Protein 1M65 (pdb70)

Organism: Escherichia coli (strain K12) (NCBI:txid83333)

Solvent-accessible surface area: 9866 Å² total; per-residue (Å²): 98,22,0,0,1,0,0,0,8,81,31,0,110,67,3,145,5,53,41,75,58,0,16,48,27,0,132,136,79,48,9,105,0,0,0,0,0,0,8,0,40,73,29,118,61,29,15,98,73,169,53,0,24,73,2,154,119,38,66,35,61,41,90,53,6,0,0,0,26,0,0,1,0,0,0,84,42,54,103,4,91,18,11,14,52,48,150,2,61,129,9,20,13,0,6,0,0,0,7,27,89,71,34,17,59,46,125,83,90,69,38,0,17,102,0,4,50,24,0,0,48,47,46,73,0,20,1,0,1,30,5,3,44,108,100,7,104,15,57,10,137,31,1,2,93,13,3,29,160,52,91,0,0,1,4,0,7,27,68,103,87,24,165,97,2,0,24,17,3,91,105,32,42,6,42,0,1,0,0,6,20,2,44,41,1,139,60,1,20,71,6,112,107,1,63,146,36,7,108,67,15,119,13,35,77,102,77,5,0,0,52,36,3,78,65,0,3,80,6,0,58,73,47,66,33,77,100,21,86,110,0,82,145,49

CATH classification: 3.20.20.140

Structure (mmCIF, N/CA/C/O backbone):
data_1M65
#
_entry.id   1M65
#
_cell.length_a   77.230
_cell.length_b   77.230
_cell.length_c   79.990
_cell.angle_alpha   90.00
_cell.angle_beta   90.00
_cell.angle_gamma   120.00
#
_symmetry.space_group_name_H-M   'P 3 2 1'
#
loop_
_entity.id
_entity.type
_entity.pdbx_description
1 polymer 'Hypothetical protein ycdX'
2 non-polymer 'ZINC ION'
3 non-polymer 'SODIUM ION'
4 non-polymer 'SULFATE ION'
5 water water
#
loop_
_atom_site.group_PDB
_atom_site.id
_atom_site.type_symbol
_atom_site.label_atom_id
_atom_site.label_alt_id
_atom_site.label_comp_id
_atom_site.label_asym_id
_atom_site.label_entity_id
_atom_site.label_seq_id
_atom_site.pdbx_PDB_ins_code
_atom_site.Cartn_x
_atom_site.Cartn_y
_atom_site.Cartn_z
_atom_site.occupancy
_atom_site.B_iso_or_equiv
_atom_site.auth_seq_id
_atom_site.auth_comp_id
_atom_site.auth_asym_id
_atom_site.auth_atom_id
_atom_site.pdbx_PDB_model_num
ATOM 1 N N . TYR A 1 2 ? -9.277 21.420 37.782 1.00 49.09 2 TYR A N 1
ATOM 2 C CA . TYR A 1 2 ? -8.346 21.354 36.613 1.00 39.74 2 TYR A CA 1
ATOM 3 C C . TYR A 1 2 ? -7.486 22.630 36.609 1.00 38.56 2 TYR A C 1
ATOM 4 O O . TYR A 1 2 ? -7.926 23.715 36.242 1.00 42.46 2 TYR A O 1
ATOM 13 N N . PRO A 1 3 ? -6.276 22.475 37.118 1.00 25.25 3 PRO A N 1
ATOM 14 C CA . PRO A 1 3 ? -5.304 23.551 37.277 1.00 18.88 3 PRO A CA 1
ATOM 15 C C . PRO A 1 3 ? -4.478 23.778 36.013 1.00 18.86 3 PRO A C 1
ATOM 16 O O . PRO A 1 3 ? -3.408 24.342 36.087 1.00 16.33 3 PRO A O 1
ATOM 20 N N . VAL A 1 4 ? -5.014 23.364 34.876 1.00 13.82 4 VAL A N 1
ATOM 21 C CA . VAL A 1 4 ? -4.332 23.475 33.577 1.00 14.71 4 VAL A CA 1
ATOM 22 C C . VAL A 1 4 ? -5.288 24.013 32.537 1.00 16.00 4 VAL A C 1
ATOM 23 O O . VAL A 1 4 ? -6.428 23.563 32.431 1.00 15.75 4 VAL A O 1
ATOM 27 N N . ASP A 1 5 ? -4.859 25.047 31.806 1.00 15.35 5 ASP A N 1
ATOM 28 C CA . ASP A 1 5 ? -5.657 25.550 30.691 1.00 14.88 5 ASP A CA 1
ATOM 29 C C . ASP A 1 5 ? -4.705 25.579 29.505 1.00 14.01 5 ASP A C 1
ATOM 30 O O . ASP A 1 5 ? -3.568 26.046 29.618 1.00 14.48 5 ASP A O 1
ATOM 35 N N . LEU A 1 6 ? -5.176 25.089 28.368 1.00 13.35 6 LEU A N 1
ATOM 36 C CA . LEU A 1 6 ? -4.315 24.800 27.219 1.00 15.18 6 LEU A CA 1
ATOM 37 C C . LEU A 1 6 ? -4.534 25.633 25.964 1.00 15.06 6 LEU A C 1
ATOM 38 O O . LEU A 1 6 ? -3.852 25.395 24.957 1.00 16.84 6 LEU A O 1
ATOM 43 N N . HIS A 1 7 ? -5.433 26.614 26.003 1.00 15.17 7 HIS A N 1
ATOM 44 C CA . HIS A 1 7 ? -5.784 27.318 24.786 1.00 13.88 7 HIS A CA 1
ATOM 45 C C . HIS A 1 7 ? -6.228 28.738 25.117 1.00 17.75 7 HIS A C 1
ATOM 46 O O . HIS A 1 7 ? -7.324 28.950 25.689 1.00 14.89 7 HIS A O 1
ATOM 53 N N . MET A 1 8 ? -5.384 29.708 24.757 1.00 13.03 8 MET A N 1
ATOM 54 C CA . MET A 1 8 ? -5.700 31.117 24.970 1.00 13.37 8 MET A CA 1
ATOM 55 C C . MET A 1 8 ? -4.798 31.999 24.096 1.00 12.10 8 MET A C 1
ATOM 56 O O . MET A 1 8 ? -3.770 31.557 23.596 1.00 13.55 8 MET A O 1
ATOM 61 N N . HIS A 1 9 ? -5.216 33.255 23.961 1.00 11.78 9 HIS A N 1
ATOM 62 C CA . HIS A 1 9 ? -4.665 34.175 22.977 1.00 11.06 9 HIS A CA 1
ATOM 63 C C . HIS A 1 9 ? -4.260 35.520 23.560 1.00 12.13 9 HIS A C 1
ATOM 64 O O . HIS A 1 9 ? -4.922 36.083 24.457 1.00 13.22 9 HIS A O 1
ATOM 71 N N . THR A 1 10 ? -3.174 36.069 23.010 1.00 11.97 10 THR A N 1
ATOM 72 C CA . THR A 1 10 ? -2.718 37.397 23.417 1.00 11.27 10 THR A CA 1
ATOM 73 C C . THR A 1 10 ? -2.939 38.471 22.361 1.00 14.03 10 THR A C 1
ATOM 74 O O . THR A 1 10 ? -3.374 38.186 21.233 1.00 12.72 10 THR A O 1
ATOM 78 N N . VAL A 1 11 ? -2.557 39.694 22.738 1.00 12.07 11 VAL A N 1
ATOM 79 C CA . VAL A 1 11 ? -2.608 40.888 21.855 1.00 13.09 11 VAL A CA 1
ATOM 80 C C . VAL A 1 11 ? -1.882 40.719 20.519 1.00 15.24 11 VAL A C 1
ATOM 81 O O . VAL A 1 11 ? -2.007 41.536 19.614 1.00 16.00 11 VAL A O 1
ATOM 85 N N . ALA A 1 12 ? -1.107 39.650 20.384 1.00 12.95 12 ALA A N 1
ATOM 86 C CA . ALA A 1 12 ? -0.505 39.370 19.081 1.00 14.18 12 ALA A CA 1
ATOM 87 C C . ALA A 1 12 ? -1.560 39.233 17.968 1.00 13.83 12 ALA A C 1
ATOM 88 O O . ALA A 1 12 ? -1.252 39.398 16.782 1.00 15.54 12 ALA A O 1
ATOM 90 N N . SER A 1 13 ? -2.806 38.913 18.338 1.00 14.51 13 SER A N 1
ATOM 91 C CA . SER A 1 13 ? -3.947 39.072 17.429 1.00 15.50 13 SER A CA 1
ATOM 92 C C . SER A 1 13 ? -4.715 40.276 17.989 1.00 13.25 13 SER A C 1
ATOM 93 O O . SER A 1 13 ? -4.909 40.344 19.191 1.00 15.13 13 SER A O 1
ATOM 96 N N . THR A 1 14 ? -5.193 41.187 17.136 1.00 15.60 14 THR A N 1
ATOM 97 C CA . THR A 1 14 ? -5.963 42.306 17.723 1.00 14.41 14 THR A CA 1
ATOM 98 C C . THR A 1 14 ? -7.344 41.907 18.199 1.00 14.54 14 THR A C 1
ATOM 99 O O . THR A 1 14 ? -7.995 42.655 18.936 1.00 15.62 14 THR A O 1
ATOM 103 N N . HIS A 1 15 ? -7.779 40.703 17.858 1.00 14.45 15 HIS A N 1
ATOM 104 C CA . HIS A 1 15 ? -9.045 40.231 18.414 1.00 15.45 15 HIS A CA 1
ATOM 105 C C . HIS A 1 15 ? -8.895 39.539 19.780 1.00 12.47 15 HIS A C 1
ATOM 106 O O . HIS A 1 15 ? -9.819 38.924 20.298 1.00 13.78 15 HIS A O 1
ATOM 113 N N . ALA A 1 16 ? -7.686 39.646 20.356 1.00 13.11 16 ALA A N 1
ATOM 114 C CA . ALA A 1 16 ? -7.416 39.295 21.771 1.00 10.46 16 ALA A CA 1
ATOM 115 C C . ALA A 1 16 ? -6.852 40.499 22.474 1.00 12.46 16 ALA A C 1
ATOM 116 O O . ALA A 1 16 ? -6.340 41.414 21.823 1.00 13.28 16 ALA A O 1
ATOM 118 N N . TYR A 1 17 ? -6.953 40.494 23.798 1.00 11.73 17 TYR A N 1
ATOM 119 C CA . TYR A 1 17 ? -6.738 41.739 24.532 1.00 11.88 17 TYR A CA 1
ATOM 120 C C . TYR A 1 17 ? -5.812 41.667 25.744 1.00 13.24 17 TYR A C 1
ATOM 121 O O . TYR A 1 17 ? -5.641 42.669 26.437 1.00 13.49 17 TYR A O 1
ATOM 130 N N . SER A 1 18 ? -5.239 40.500 26.015 1.00 11.68 18 SER A N 1
ATOM 131 C CA . SER A 1 18 ? -4.395 40.285 27.206 1.00 10.60 18 SER A CA 1
ATOM 132 C C . SER A 1 18 ? -2.989 39.936 26.778 1.00 11.86 18 SER A C 1
ATOM 133 O O . SER A 1 18 ? -2.776 39.433 25.669 1.00 13.27 18 SER A O 1
ATOM 136 N N . THR A 1 19 ? -2.054 40.206 27.683 1.00 11.88 19 THR A N 1
ATOM 137 C CA . THR A 1 19 ? -0.636 39.906 27.454 1.00 11.86 19 THR A CA 1
ATOM 138 C C . THR A 1 19 ? -0.194 38.695 28.242 1.00 13.21 19 THR A C 1
ATOM 139 O O . THR A 1 19 ? -0.924 38.199 29.116 1.00 12.82 19 THR A O 1
ATOM 143 N N . LEU A 1 20 ? 1.021 38.222 27.955 1.00 12.53 20 LEU A N 1
ATOM 144 C CA . LEU A 1 20 ? 1.619 37.160 28.755 1.00 11.52 20 LEU A CA 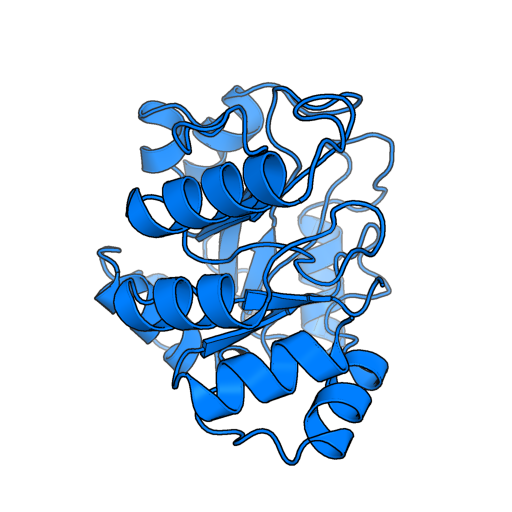1
ATOM 145 C C . LEU A 1 20 ? 1.539 37.485 30.257 1.00 13.48 20 LEU A C 1
ATOM 146 O O . LEU A 1 20 ? 1.136 36.657 31.067 1.00 13.59 20 LEU A O 1
ATOM 151 N N . SER A 1 21 ? 1.900 38.704 30.645 1.00 13.14 21 SER A N 1
ATOM 152 C CA . SER A 1 21 ? 1.863 39.055 32.065 1.00 13.07 21 SER A CA 1
ATOM 153 C C . SER A 1 21 ? 0.446 39.047 32.652 1.00 12.03 21 SER A C 1
ATOM 154 O O . SER A 1 21 ? 0.287 38.768 33.854 1.00 13.89 21 SER A O 1
ATOM 157 N N . ASP A 1 22 ? -0.577 39.350 31.839 1.00 13.79 22 ASP A N 1
ATOM 158 C CA . ASP A 1 22 ? -1.976 39.301 32.315 1.00 13.75 22 ASP A CA 1
ATOM 159 C C . ASP A 1 22 ? -2.343 37.866 32.652 1.00 14.41 22 ASP A C 1
ATOM 160 O O . ASP A 1 22 ? -3.005 37.624 33.655 1.00 15.71 22 ASP A O 1
ATOM 165 N N . TYR A 1 23 ? -1.944 36.916 31.788 1.00 14.43 23 TYR A N 1
ATOM 166 C CA . TYR A 1 23 ? -2.273 35.498 32.004 1.00 12.24 23 TYR A CA 1
ATOM 167 C C . TYR A 1 23 ? -1.536 34.981 33.230 1.00 15.65 23 TYR A C 1
ATOM 168 O O . TYR A 1 23 ? -2.103 34.203 33.996 1.00 16.18 23 TYR A O 1
ATOM 177 N N . ILE A 1 24 ? -0.278 35.396 33.417 1.00 12.94 24 ILE A N 1
ATOM 178 C CA . ILE A 1 24 ? 0.450 34.967 34.614 1.00 14.86 24 ILE A CA 1
ATOM 179 C C . ILE A 1 24 ? -0.280 35.460 35.871 1.00 14.92 24 ILE A C 1
ATOM 180 O O . ILE A 1 24 ? -0.488 34.684 36.823 1.00 17.21 24 ILE A O 1
ATOM 185 N N . ALA A 1 25 ? -0.681 36.738 35.879 1.00 14.51 25 ALA A N 1
ATOM 186 C CA . ALA A 1 25 ? -1.353 37.322 37.041 1.00 15.00 25 ALA A CA 1
ATOM 187 C C . ALA A 1 25 ? -2.699 36.644 37.284 1.00 19.88 25 ALA A C 1
ATOM 188 O O . ALA A 1 25 ? -3.010 36.270 38.416 1.00 23.30 25 ALA A O 1
ATOM 190 N N . GLN A 1 26 ? -3.484 36.428 36.242 1.00 16.62 26 GLN A N 1
ATOM 191 C CA . GLN A 1 26 ? -4.782 35.762 36.434 1.00 15.14 26 GLN A CA 1
ATOM 192 C C . GLN A 1 26 ? -4.611 34.302 36.883 1.00 21.74 26 GLN A C 1
ATOM 193 O O . GLN A 1 26 ? -5.400 33.812 37.688 1.00 19.15 26 GLN A O 1
ATOM 199 N N . ALA A 1 27 ? -3.576 33.619 36.394 1.00 17.49 27 ALA A N 1
ATOM 200 C CA . ALA A 1 27 ? -3.345 32.208 36.772 1.00 18.39 27 ALA A CA 1
ATOM 201 C C . ALA A 1 27 ? -3.097 32.121 38.259 1.00 22.46 27 ALA A C 1
ATOM 202 O O . ALA A 1 27 ? -3.619 31.198 38.941 1.00 20.22 27 ALA A O 1
ATOM 204 N N . LYS A 1 28 ? -2.263 33.056 38.722 1.00 21.80 28 LYS A N 1
ATOM 205 C CA . LYS A 1 28 ? -1.891 33.180 40.113 1.00 25.72 28 LYS A CA 1
ATOM 206 C C . LYS A 1 28 ? -3.182 33.325 40.935 1.00 27.88 28 LYS A C 1
ATOM 207 O O . LYS A 1 28 ? -3.390 32.611 41.915 1.00 33.28 28 LYS A O 1
ATOM 213 N N . GLN A 1 29 ? -4.065 34.220 40.504 1.00 26.64 29 GLN A N 1
ATOM 214 C CA . GLN A 1 29 ? -5.342 34.461 41.184 1.00 30.70 29 GLN A CA 1
ATOM 215 C C . GLN A 1 29 ? -6.315 33.290 41.174 1.00 32.31 29 GLN A C 1
ATOM 216 O O . GLN A 1 29 ? -7.086 33.130 42.114 1.00 34.62 29 GLN A O 1
ATOM 222 N N . LYS A 1 30 ? -6.288 32.471 40.128 1.00 26.77 30 LYS A N 1
ATOM 223 C CA . LYS A 1 30 ? -7.286 31.427 39.987 1.00 29.05 30 LYS A CA 1
ATOM 224 C C . LYS A 1 30 ? -6.802 30.009 40.291 1.00 29.62 30 LYS A C 1
ATOM 225 O O . LYS A 1 30 ? -7.554 29.042 40.123 1.00 38.11 30 LYS A O 1
ATOM 231 N N . GLY A 1 31 ? -5.558 29.878 40.738 1.00 27.17 31 GLY A N 1
ATOM 232 C CA . GLY A 1 31 ? -5.018 28.572 41.079 1.00 25.53 31 GLY A CA 1
ATOM 233 C C . GLY A 1 31 ? -4.614 27.691 39.903 1.00 28.14 31 GLY A C 1
ATOM 234 O O . GLY A 1 31 ? -4.526 26.459 40.016 1.00 30.27 31 GLY A O 1
ATOM 235 N N . ILE A 1 32 ? -4.359 28.331 38.764 1.00 19.86 32 ILE A N 1
ATOM 236 C CA . ILE A 1 32 ? -3.908 27.601 37.588 1.00 20.92 32 ILE A CA 1
ATOM 237 C C . ILE A 1 32 ? -2.401 27.458 37.768 1.00 17.74 32 ILE A C 1
ATOM 238 O O . ILE A 1 32 ? -1.710 28.458 38.029 1.00 21.43 32 ILE A O 1
ATOM 243 N N . LYS A 1 33 ? -1.876 26.246 37.640 1.00 15.15 33 LYS A N 1
ATOM 244 C CA . LYS A 1 33 ? -0.460 25.979 37.908 1.00 16.79 33 LYS A CA 1
ATOM 245 C C . LYS A 1 33 ? 0.313 25.828 36.578 1.00 18.45 33 LYS A C 1
ATOM 246 O O . LYS A 1 33 ? 1.546 25.887 36.588 1.00 17.21 33 LYS A O 1
ATOM 256 N N . LEU A 1 34 ? -0.378 25.618 35.439 1.00 16.40 34 LEU A N 1
ATOM 257 C CA . LEU A 1 34 ? 0.306 25.448 34.140 1.00 14.54 34 LEU A CA 1
ATOM 258 C C . LEU A 1 34 ? -0.628 25.908 33.036 1.00 13.44 34 LEU A C 1
ATOM 259 O O . LEU A 1 34 ? -1.790 25.497 32.984 1.00 14.41 34 LEU A O 1
ATOM 264 N N . PHE A 1 35 ? -0.170 26.812 32.167 1.00 14.28 35 PHE A N 1
ATOM 265 C CA . PHE A 1 35 ? -1.015 27.243 31.058 1.00 12.73 35 PHE A CA 1
ATOM 266 C C . PHE A 1 35 ? -0.188 27.363 29.791 1.00 13.91 35 PHE A C 1
ATOM 267 O O . PHE A 1 35 ? 1.032 27.453 29.864 1.00 15.07 35 PHE A O 1
ATOM 275 N N . ALA A 1 36 ? -0.873 27.296 28.651 1.00 12.55 36 ALA A N 1
ATOM 276 C CA . ALA A 1 36 ? -0.225 27.455 27.357 1.00 12.30 36 ALA A CA 1
ATOM 277 C C . ALA A 1 36 ? -0.784 28.654 26.626 1.00 11.40 36 ALA A C 1
ATOM 278 O O . ALA A 1 36 ? -2.002 28.835 26.569 1.00 15.11 36 ALA A O 1
ATOM 280 N N . ILE A 1 37 ? 0.112 29.486 26.083 1.00 14.20 37 ILE A N 1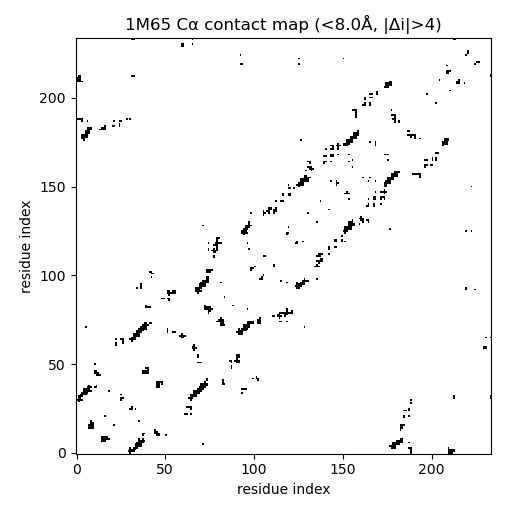
ATOM 281 C CA . ILE A 1 37 ? -0.331 30.513 25.148 1.00 12.67 37 ILE A CA 1
ATOM 282 C C . ILE A 1 37 ? -0.291 29.869 23.768 1.00 12.13 37 ILE A C 1
ATOM 283 O O . ILE A 1 37 ? 0.730 29.278 23.387 1.00 13.89 37 ILE A O 1
ATOM 288 N N . THR A 1 38 ? -1.391 29.971 23.028 1.00 12.12 38 THR A N 1
ATOM 289 C CA . THR A 1 38 ? -1.548 29.315 21.723 1.00 10.82 38 THR A CA 1
ATOM 290 C C . THR A 1 38 ? -2.102 30.336 20.738 1.00 11.39 38 THR A C 1
ATOM 291 O O . THR A 1 38 ? -3.252 30.280 20.287 1.00 13.55 38 THR A O 1
ATOM 295 N N . ASP A 1 39 ? -1.268 31.293 20.365 1.00 10.61 39 ASP A N 1
ATOM 296 C CA . ASP A 1 39 ? -1.749 32.296 19.422 1.00 11.37 39 ASP A CA 1
ATOM 297 C C . ASP A 1 39 ? -2.019 31.698 18.032 1.00 13.46 39 ASP A C 1
ATOM 298 O O . ASP A 1 39 ? -1.461 30.659 17.647 1.00 12.40 39 ASP A O 1
ATOM 303 N N . HIS A 1 40 ? -2.893 32.359 17.276 1.00 11.63 40 HIS A N 1
ATOM 304 C CA . HIS A 1 40 ? -3.258 31.921 15.935 1.00 12.03 40 HIS A CA 1
ATOM 305 C C . HIS A 1 40 ? -2.066 31.856 14.984 1.00 12.67 40 HIS A C 1
ATOM 306 O O . HIS A 1 40 ? -1.233 32.767 14.959 1.00 12.54 40 HIS A O 1
ATOM 313 N N . GLY A 1 41 ? -1.997 30.785 14.188 1.00 12.01 41 GLY A N 1
ATOM 314 C CA . GLY A 1 41 ? -0.888 30.622 13.254 1.00 11.90 41 GLY A CA 1
ATOM 315 C C . GLY A 1 41 ? -0.867 31.727 12.211 1.00 13.13 41 GLY A C 1
ATOM 316 O O . GL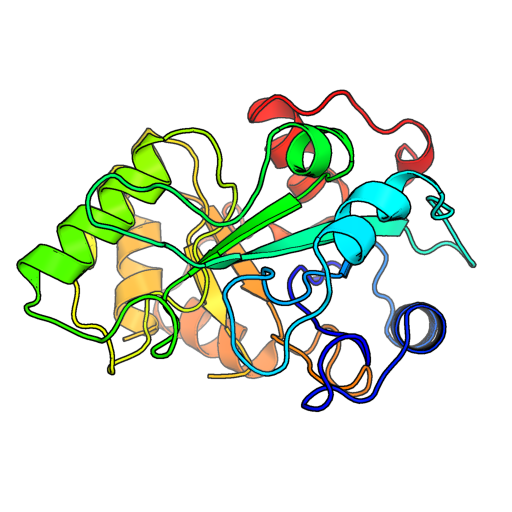Y A 1 41 ? -1.899 32.297 11.891 1.00 14.42 41 GLY A O 1
ATOM 317 N N . PRO A 1 42 ? 0.314 31.960 11.656 1.00 14.10 42 PRO A N 1
ATOM 318 C CA . PRO A 1 42 ? 0.543 33.137 10.792 1.00 15.78 42 PRO A CA 1
ATOM 319 C C . PRO A 1 42 ? -0.253 33.213 9.497 1.00 15.16 42 PRO A C 1
ATOM 320 O O . PRO A 1 42 ? -0.362 34.327 8.930 1.00 18.21 42 PRO A O 1
ATOM 324 N N . ASP A 1 43 ? -0.791 32.100 9.002 1.00 15.31 43 ASP A N 1
ATOM 325 C CA . ASP A 1 43 ? -1.616 32.182 7.792 1.00 15.78 43 ASP A CA 1
ATOM 326 C C . ASP A 1 43 ? -3.011 32.772 8.056 1.00 16.87 43 ASP A C 1
ATOM 327 O O . ASP A 1 43 ? -3.746 33.099 7.116 1.00 20.11 43 ASP A O 1
ATOM 332 N N . MET A 1 44 ? -3.395 32.879 9.330 1.00 14.21 44 MET A N 1
ATOM 333 C CA . MET A 1 44 ? -4.698 33.437 9.681 1.00 15.71 44 MET A CA 1
ATOM 334 C C . MET A 1 44 ? -4.728 34.932 9.457 1.00 15.96 44 MET A C 1
ATOM 335 O O . MET A 1 44 ? -3.694 35.580 9.390 1.00 18.47 44 MET A O 1
ATOM 340 N N . GLU A 1 45 ? -5.941 35.456 9.337 1.00 19.05 45 GLU A N 1
ATOM 341 C CA . GLU A 1 45 ? -6.134 36.894 9.318 1.00 20.86 45 GLU A CA 1
ATOM 342 C C . GLU A 1 45 ? -5.938 37.380 10.740 1.00 17.78 45 GLU A C 1
ATOM 343 O O . GLU A 1 45 ? -6.159 36.635 11.685 1.00 20.15 45 GLU A O 1
ATOM 349 N N . ASP A 1 46 ? -5.502 38.619 10.882 1.00 17.73 46 ASP A N 1
ATOM 350 C CA . ASP A 1 46 ? -5.348 39.243 12.205 1.00 18.92 46 ASP A CA 1
ATOM 351 C C . ASP A 1 46 ? -4.406 38.423 13.083 1.00 18.97 46 ASP A C 1
ATOM 352 O O . ASP A 1 46 ? -4.578 38.397 14.297 1.00 20.95 46 ASP A O 1
ATOM 357 N N . ALA A 1 47 ? -3.406 37.770 12.475 1.00 19.25 47 ALA A N 1
ATOM 358 C CA . ALA A 1 47 ? -2.475 36.899 13.204 1.00 15.90 47 ALA A CA 1
ATOM 359 C C . ALA A 1 47 ? -1.062 37.463 13.243 1.00 16.05 47 ALA A C 1
ATOM 360 O O . ALA A 1 47 ? -0.687 38.301 12.406 1.00 19.06 47 ALA A O 1
ATOM 362 N N . PRO A 1 48 ? -0.260 37.033 14.208 1.00 13.19 48 PRO A N 1
ATOM 363 C CA . PRO A 1 48 ? 1.125 37.512 14.311 1.00 14.60 48 PRO A CA 1
ATOM 364 C C . PRO A 1 48 ? 2.068 36.940 13.275 1.00 14.39 48 PRO A C 1
ATOM 365 O O . PRO A 1 48 ? 1.718 36.012 12.544 1.00 16.64 48 PRO A O 1
ATOM 369 N N . HIS A 1 49 ? 3.255 37.531 13.225 1.00 17.37 49 HIS A N 1
ATOM 370 C CA . HIS A 1 49 ? 4.339 37.115 12.344 1.00 17.09 49 HIS A CA 1
ATOM 371 C C . HIS A 1 49 ? 4.891 35.785 12.840 1.00 18.18 49 HIS A C 1
ATOM 372 O O . HIS A 1 49 ? 4.826 35.498 14.038 1.00 15.78 49 HIS A O 1
ATOM 379 N N . HIS A 1 50 ? 5.486 34.993 11.948 1.00 16.76 50 HIS A N 1
ATOM 380 C CA . HIS A 1 50 ? 6.054 33.727 12.392 1.00 16.92 50 HIS A CA 1
ATOM 381 C C . HIS A 1 50 ? 7.118 33.898 13.489 1.00 16.80 50 HIS A C 1
ATOM 382 O O . HIS A 1 50 ? 7.283 33.023 14.348 1.00 17.07 50 HIS A O 1
ATOM 389 N N . TRP A 1 51 ? 7.818 35.044 13.519 1.00 15.00 51 TRP A N 1
ATOM 390 C CA . TRP A 1 51 ? 8.824 35.263 14.551 1.00 15.11 51 TRP A CA 1
ATOM 391 C C . TRP A 1 51 ? 8.204 35.279 15.956 1.00 12.03 51 TRP A C 1
ATOM 392 O O . TRP A 1 51 ? 8.894 35.115 16.961 1.00 13.44 51 TRP A O 1
ATOM 403 N N . HIS A 1 52 ? 6.905 35.607 16.024 1.00 14.05 52 HIS A N 1
ATOM 404 C CA . HIS A 1 52 ? 6.197 35.609 17.311 1.00 12.97 52 HIS A CA 1
ATOM 405 C C . HIS A 1 52 ? 6.323 34.230 17.966 1.00 11.77 52 HIS A C 1
ATOM 406 O O . HIS A 1 52 ? 6.405 34.137 19.178 1.00 13.13 52 HIS A O 1
ATOM 413 N N . PHE A 1 53 ? 6.330 33.185 17.140 1.00 14.24 53 PHE A N 1
ATOM 414 C CA . PHE A 1 53 ? 6.426 31.827 17.684 1.00 12.38 53 PHE A CA 1
ATOM 415 C C . PHE A 1 53 ? 7.877 31.400 17.857 1.00 14.18 53 PHE A C 1
ATOM 416 O O . PHE A 1 53 ? 8.237 30.849 18.878 1.00 13.89 53 PHE A O 1
ATOM 424 N N . ILE A 1 54 ? 8.730 31.712 16.871 1.00 14.83 54 ILE A N 1
ATOM 425 C CA . ILE A 1 54 ? 10.147 31.374 17.024 1.00 14.77 54 ILE A CA 1
ATOM 426 C C . ILE A 1 54 ? 10.754 31.973 18.298 1.00 13.54 54 ILE A C 1
ATOM 427 O O . ILE A 1 54 ? 11.513 31.321 19.036 1.00 15.91 54 ILE A O 1
ATOM 432 N N . ASN A 1 55 ? 10.431 33.233 18.601 1.00 13.28 55 ASN A N 1
ATOM 433 C CA . ASN A 1 55 ? 11.037 33.893 19.729 1.00 13.51 55 ASN A CA 1
ATOM 434 C C . ASN A 1 55 ? 10.431 33.544 21.095 1.00 13.96 55 ASN A C 1
ATOM 435 O O . ASN A 1 55 ? 10.867 34.031 22.112 1.00 14.27 55 ASN A O 1
ATOM 440 N N . MET A 1 56 ? 9.462 32.629 21.113 1.00 14.90 56 MET A N 1
ATOM 441 C CA . MET A 1 56 ? 8.943 32.173 22.404 1.00 13.50 56 MET A CA 1
ATOM 442 C C . MET A 1 56 ? 10.007 31.371 23.188 1.00 13.50 56 MET A C 1
ATOM 443 O O . MET A 1 56 ? 9.845 31.157 24.403 1.00 15.32 56 MET A O 1
ATOM 448 N N . ARG A 1 57 ? 11.069 30.964 22.491 1.00 15.29 57 ARG A N 1
ATOM 449 C CA . ARG A 1 57 ? 12.185 30.272 23.142 1.00 18.73 57 ARG A CA 1
ATOM 450 C C . ARG A 1 57 ? 12.846 31.096 24.267 1.00 17.39 57 ARG A C 1
ATOM 451 O O . ARG A 1 57 ? 13.524 30.525 25.128 1.00 20.23 57 ARG A O 1
ATOM 459 N N . ILE A 1 58 ? 12.665 32.429 24.269 1.00 14.71 58 ILE A N 1
ATOM 460 C CA . ILE A 1 58 ? 13.190 33.291 25.343 1.00 16.77 58 ILE A CA 1
ATOM 461 C C . ILE A 1 58 ? 12.333 33.406 26.600 1.00 13.84 58 ILE A C 1
ATOM 462 O O . ILE A 1 58 ? 12.740 34.042 27.571 1.00 19.06 58 ILE A O 1
ATOM 467 N N . TRP A 1 59 ? 11.116 32.873 26.564 1.00 15.74 59 TRP A N 1
ATOM 468 C CA . TRP A 1 59 ? 10.224 33.062 27.700 1.00 16.73 59 TRP A CA 1
ATOM 469 C C . TRP A 1 59 ? 10.737 32.396 28.960 1.00 15.33 59 TRP A C 1
ATOM 470 O O . TRP A 1 59 ? 11.346 31.317 28.872 1.00 16.58 59 TRP A O 1
ATOM 481 N N . PRO A 1 60 ? 10.460 32.976 30.121 1.00 16.13 60 PRO A N 1
ATOM 482 C CA . PRO A 1 60 ? 10.763 32.284 31.381 1.00 17.44 60 PRO A CA 1
ATOM 483 C C . PRO A 1 60 ? 9.836 31.052 31.412 1.00 15.78 60 PRO A C 1
ATOM 484 O O . PRO A 1 60 ? 8.744 31.067 30.793 1.00 15.58 60 PRO A O 1
ATOM 488 N N . ARG A 1 61 ? 10.263 30.009 32.122 1.00 16.59 61 ARG A N 1
ATOM 489 C CA . ARG A 1 61 ? 9.457 28.808 32.239 1.00 16.76 61 ARG A CA 1
ATOM 490 C C . ARG A 1 61 ? 8.476 28.925 33.403 1.00 16.93 61 ARG A C 1
ATOM 491 O O . ARG A 1 61 ? 7.295 28.544 33.289 1.00 16.91 61 ARG A O 1
ATOM 499 N N . VAL A 1 62 ? 8.943 29.461 34.533 1.00 14.97 62 VAL A N 1
ATOM 500 C CA . VAL A 1 62 ? 8.088 29.573 35.707 1.00 15.70 62 VAL A CA 1
ATOM 501 C C . VAL A 1 62 ? 8.140 30.984 36.274 1.00 19.07 62 VAL A C 1
ATOM 502 O O . VAL A 1 62 ? 9.215 31.509 36.524 1.00 22.49 62 VAL A O 1
ATOM 506 N N . VAL A 1 63 ? 6.976 31.599 36.437 1.00 18.74 63 VAL A N 1
ATOM 507 C CA . VAL A 1 63 ? 6.880 32.944 37.018 1.00 17.13 63 VAL A CA 1
ATOM 508 C C . VAL A 1 63 ? 5.826 32.897 38.121 1.00 19.41 63 VAL A C 1
ATOM 509 O O . VAL A 1 63 ? 4.700 32.455 37.891 1.00 19.86 63 VAL A O 1
ATOM 513 N N . ASP A 1 64 ? 6.168 33.406 39.302 1.00 23.17 64 ASP A N 1
ATOM 514 C CA . ASP A 1 64 ? 5.241 33.426 40.434 1.00 25.40 64 ASP A CA 1
ATOM 515 C C . ASP A 1 64 ? 4.598 32.044 40.676 1.00 20.04 64 ASP A C 1
ATOM 516 O O . ASP A 1 64 ? 3.426 31.956 41.027 1.00 26.61 64 ASP A O 1
ATOM 521 N N . GLY A 1 65 ? 5.386 30.995 40.473 1.00 24.52 65 GLY A N 1
ATOM 522 C CA . GLY A 1 65 ? 4.954 29.625 40.691 1.00 23.24 65 GLY A CA 1
ATOM 523 C C . GLY A 1 65 ? 4.150 28.940 39.587 1.00 26.80 65 GLY A C 1
ATOM 524 O O . GLY A 1 65 ? 3.833 27.750 39.683 1.00 27.39 65 GLY A O 1
ATOM 525 N N . VAL A 1 66 ? 3.850 29.695 38.534 1.00 19.61 66 VAL A N 1
ATOM 526 C CA . VAL A 1 66 ? 3.018 29.243 37.419 1.00 18.92 66 VAL A CA 1
ATOM 527 C C . VAL A 1 66 ? 3.880 28.848 36.225 1.00 19.04 66 VAL A C 1
ATOM 528 O O . VAL A 1 66 ? 4.767 29.601 35.803 1.00 16.84 66 VAL A O 1
ATOM 532 N N . GLY A 1 67 ? 3.663 27.651 35.689 1.00 15.07 67 GLY A N 1
ATOM 533 C CA . GLY A 1 67 ? 4.444 27.217 34.539 1.00 15.37 67 GLY A CA 1
ATOM 534 C C . GLY A 1 67 ? 3.811 27.691 33.238 1.00 14.01 67 GLY A C 1
ATOM 535 O O . GLY A 1 67 ? 2.574 27.790 33.139 1.00 14.79 67 GLY A O 1
ATOM 536 N N . ILE A 1 68 ? 4.678 27.995 32.263 1.00 14.00 68 ILE A N 1
ATOM 537 C CA . ILE A 1 68 ? 4.254 28.572 30.983 1.00 15.25 68 ILE A CA 1
ATOM 538 C C . ILE A 1 68 ? 4.697 27.729 29.795 1.00 14.36 68 ILE A C 1
ATOM 539 O O . ILE A 1 68 ? 5.890 27.583 29.534 1.00 13.17 68 ILE A O 1
ATOM 544 N N . LEU A 1 69 ? 3.719 27.146 29.095 1.00 12.82 69 LEU A N 1
ATOM 545 C CA . LEU A 1 69 ? 3.975 26.418 27.876 1.00 13.03 69 LEU A CA 1
ATOM 546 C C . LEU A 1 69 ? 3.890 27.375 26.674 1.00 11.74 69 LEU A C 1
ATOM 547 O O . LEU A 1 69 ? 3.013 28.280 26.620 1.00 13.12 69 LEU A O 1
ATOM 552 N N . ARG A 1 70 ? 4.780 27.119 25.718 1.00 12.56 70 ARG A N 1
ATOM 553 C CA . ARG A 1 70 ? 4.902 27.897 24.482 1.00 11.43 70 ARG A CA 1
ATOM 554 C C . ARG A 1 70 ? 4.145 27.146 23.412 1.00 12.63 70 ARG A C 1
ATOM 555 O O . ARG A 1 70 ? 4.498 26.008 23.055 1.00 13.54 70 ARG A O 1
ATOM 563 N N . GLY A 1 71 ? 3.082 27.753 22.892 1.00 12.50 71 GLY A N 1
ATOM 564 C CA . GLY A 1 71 ? 2.227 27.065 21.957 1.00 12.95 71 GLY A CA 1
ATOM 565 C C . GLY A 1 71 ? 1.747 27.837 20.758 1.00 14.56 71 GLY A C 1
ATOM 566 O O . GLY A 1 71 ? 2.073 29.025 20.575 1.00 13.63 71 GLY A O 1
ATOM 567 N N . ILE A 1 72 ? 0.942 27.157 19.956 1.00 12.49 72 ILE A N 1
ATOM 568 C CA . ILE A 1 72 ? 0.354 27.744 18.742 1.00 12.16 72 ILE A CA 1
ATOM 569 C C . ILE A 1 72 ? -1.005 27.124 18.486 1.00 12.60 72 ILE A C 1
ATOM 570 O O . ILE A 1 72 ? -1.187 25.936 18.760 1.00 13.21 72 ILE A O 1
ATOM 575 N N . GLU A 1 73 ? -1.976 27.921 18.039 1.00 12.37 73 GLU A N 1
ATOM 576 C CA . GLU A 1 73 ? -3.198 27.345 17.484 1.00 12.55 73 GLU A CA 1
ATOM 577 C C . GLU A 1 73 ? -2.974 27.429 15.991 1.00 15.36 73 GLU A C 1
ATOM 578 O O . GLU A 1 73 ? -3.317 28.406 15.338 1.00 13.48 73 GLU A O 1
ATOM 584 N N . ALA A 1 74 ? -2.318 26.403 15.456 1.00 12.63 74 ALA A N 1
ATOM 585 C CA . ALA A 1 74 ? -2.020 26.403 14.034 1.00 12.85 74 ALA A CA 1
ATOM 586 C C . ALA A 1 74 ? -3.258 26.192 13.188 1.00 12.10 74 ALA A C 1
ATOM 587 O O . ALA A 1 74 ? -4.293 25.722 13.650 1.00 13.84 74 ALA A O 1
ATOM 589 N N . ASN A 1 75 ? -3.137 26.544 11.915 1.00 13.48 75 ASN A N 1
ATOM 590 C CA . ASN A 1 75 ? -4.226 26.399 10.966 1.00 14.68 75 ASN A CA 1
ATOM 591 C C . ASN A 1 75 ? -4.014 25.249 10.012 1.00 13.26 75 ASN A C 1
ATOM 592 O O . ASN A 1 75 ? -2.970 25.174 9.366 1.00 15.19 75 ASN A O 1
ATOM 597 N N . ILE A 1 76 ? -4.962 24.322 9.983 1.00 12.63 76 ILE A N 1
ATOM 598 C CA . ILE A 1 76 ? -4.926 23.249 8.992 1.00 13.95 76 ILE A CA 1
ATOM 599 C C . ILE A 1 76 ? -5.018 23.908 7.605 1.00 14.01 76 ILE A C 1
ATOM 600 O O . ILE A 1 76 ? -5.944 24.673 7.338 1.00 14.93 76 ILE A O 1
ATOM 605 N N . LYS A 1 77 ? -4.028 23.627 6.752 1.00 14.40 77 LYS A N 1
ATOM 606 C CA . LYS A 1 77 ? -3.927 24.296 5.449 1.00 16.01 77 LYS A CA 1
ATOM 607 C C . LYS A 1 77 ? -4.573 23.552 4.289 1.00 18.22 77 LYS A C 1
ATOM 608 O O . LYS A 1 77 ? -5.040 24.172 3.306 1.00 18.34 77 LYS A O 1
ATOM 614 N N . ASN A 1 78 ? -4.597 22.235 4.371 1.00 15.91 78 ASN A N 1
ATOM 615 C CA . ASN A 1 78 ? -5.031 21.472 3.211 1.00 17.43 78 ASN A CA 1
ATOM 616 C C . ASN A 1 78 ? -5.351 20.028 3.555 1.00 16.27 78 ASN A C 1
ATOM 617 O O . ASN A 1 78 ? -5.184 19.607 4.708 1.00 16.52 78 ASN A O 1
ATOM 622 N N . VAL A 1 79 ? -5.797 19.270 2.548 1.00 16.81 79 VAL A N 1
ATOM 623 C CA . VAL A 1 79 ? -6.225 17.883 2.765 1.00 15.25 79 VAL A CA 1
ATOM 624 C C . VAL A 1 79 ? -5.053 16.952 3.002 1.00 16.22 79 VAL A C 1
ATOM 625 O O . VAL A 1 79 ? -5.256 15.767 3.295 1.00 20.75 79 VAL A O 1
ATOM 629 N N . ASP A 1 80 ? -3.836 17.459 2.866 1.00 17.12 80 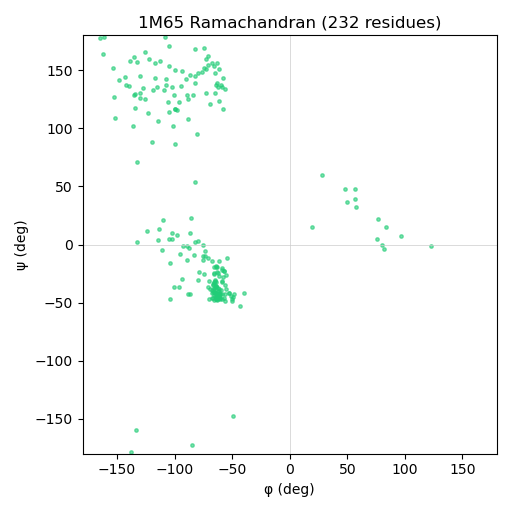ASP A N 1
ATOM 630 C CA . ASP A 1 80 ? -2.681 16.651 3.197 1.00 16.04 80 ASP A CA 1
ATOM 631 C C . ASP A 1 80 ? -2.278 16.783 4.664 1.00 18.92 80 ASP A C 1
ATOM 632 O O . ASP A 1 80 ? -1.333 16.123 5.105 1.00 19.15 80 ASP A O 1
ATOM 637 N N . GLY A 1 81 ? -2.991 17.617 5.413 1.00 15.93 81 GLY A N 1
ATOM 638 C CA . GLY A 1 81 ? -2.725 17.707 6.840 1.00 16.31 81 GLY A CA 1
ATOM 639 C C . GLY A 1 81 ? -1.579 18.630 7.206 1.00 17.34 81 GLY A C 1
ATOM 640 O O . GLY A 1 81 ? -1.096 18.567 8.346 1.00 17.77 81 GLY A O 1
ATOM 641 N N . GLU A 1 82 ? -1.153 19.483 6.267 1.00 15.51 82 GLU A N 1
ATOM 642 C CA . GLU A 1 82 ? -0.084 20.429 6.539 1.00 15.97 82 GLU A CA 1
ATOM 643 C C . GLU A 1 82 ? -0.665 21.566 7.387 1.00 15.74 82 GLU A C 1
ATOM 644 O O . GLU A 1 82 ? -1.857 21.896 7.260 1.00 16.54 82 GLU A O 1
ATOM 650 N N . ILE A 1 83 ? 0.169 22.137 8.240 1.00 14.95 83 ILE A N 1
ATOM 651 C CA . ILE A 1 83 ? -0.232 23.313 9.037 1.00 13.48 83 ILE A CA 1
ATOM 652 C C . ILE A 1 83 ? 0.767 24.446 8.842 1.00 15.72 83 ILE A C 1
ATOM 653 O O . ILE A 1 83 ? 1.884 24.224 8.343 1.00 15.56 83 ILE A O 1
ATOM 658 N N . ASP A 1 84 ? 0.374 25.661 9.254 1.00 14.84 84 ASP A N 1
ATOM 659 C CA . ASP A 1 84 ? 1.220 26.839 9.091 1.00 13.36 84 ASP A CA 1
ATOM 660 C C . ASP A 1 84 ? 2.274 26.987 10.194 1.00 17.38 84 ASP A C 1
ATOM 661 O O . ASP A 1 84 ? 2.402 28.013 10.852 1.00 17.58 84 ASP A O 1
ATOM 666 N N . CYS A 1 85 ? 3.058 25.937 10.381 1.00 14.25 85 CYS A N 1
ATOM 667 C CA . CYS A 1 85 ? 4.099 25.930 11.386 1.00 15.90 85 CYS A CA 1
ATOM 668 C C . CYS A 1 85 ? 5.358 25.355 10.735 1.00 19.37 85 CYS A C 1
ATOM 669 O O . CYS A 1 85 ? 5.340 24.228 10.240 1.00 21.22 85 CYS A O 1
ATOM 672 N N . SER A 1 86 ? 6.404 26.174 10.674 1.00 18.22 86 SER A N 1
ATOM 673 C CA . SER A 1 86 ? 7.677 25.819 10.045 1.00 20.38 86 SER A CA 1
ATOM 674 C C . SER A 1 86 ? 8.546 25.003 10.988 1.00 21.87 86 SER A C 1
ATOM 675 O O . SER A 1 86 ? 8.288 24.899 12.178 1.00 18.21 86 SER A O 1
ATOM 678 N N . GLY A 1 87 ? 9.617 24.417 10.465 1.00 20.30 87 GLY A N 1
ATOM 679 C CA . GLY A 1 87 ? 10.512 23.685 11.334 1.00 22.56 87 GLY A CA 1
ATOM 680 C C . GLY A 1 87 ? 11.121 24.524 12.454 1.00 19.05 87 GLY A C 1
ATOM 681 O O . GLY A 1 87 ? 11.245 24.055 13.569 1.00 19.75 87 GLY A O 1
ATOM 682 N N . LYS A 1 88 ? 11.552 25.746 12.150 1.00 19.42 88 LYS A N 1
ATOM 683 C CA . LYS A 1 88 ? 12.115 26.620 13.165 1.00 19.04 88 LYS A CA 1
ATOM 684 C C . LYS A 1 88 ? 11.060 26.926 14.233 1.00 20.56 88 LYS A C 1
ATOM 685 O O . LYS A 1 88 ? 11.367 27.033 15.405 1.00 21.83 88 LYS A O 1
ATOM 691 N N . MET A 1 89 ? 9.815 27.083 13.811 1.00 20.02 89 MET A N 1
ATOM 692 C CA . MET A 1 89 ? 8.748 27.283 14.796 1.00 19.92 89 MET A CA 1
ATOM 693 C C . MET A 1 89 ? 8.538 26.050 15.683 1.00 18.60 89 MET A C 1
ATOM 694 O O . MET A 1 89 ? 8.442 26.184 16.894 1.00 17.85 89 MET A O 1
ATOM 699 N N . PHE A 1 90 ? 8.446 24.854 15.097 1.00 18.33 90 PHE A N 1
ATOM 700 C CA . PHE A 1 90 ? 8.323 23.640 15.914 1.00 19.12 90 PHE A CA 1
ATOM 701 C C . PHE A 1 90 ? 9.427 23.595 16.931 1.00 19.89 90 PHE A C 1
ATOM 702 O O . PHE A 1 90 ? 9.211 23.218 18.078 1.00 20.18 90 PHE A O 1
ATOM 710 N N . ASP A 1 91 ? 10.639 23.959 16.518 1.00 18.81 91 ASP A N 1
ATOM 711 C CA . ASP A 1 91 ? 11.759 23.893 17.433 1.00 19.46 91 ASP A CA 1
ATOM 712 C C . ASP A 1 91 ? 11.571 24.748 18.696 1.00 18.19 91 ASP A C 1
ATOM 713 O O . ASP A 1 91 ? 12.126 24.432 19.748 1.00 20.75 91 ASP A O 1
ATOM 718 N N . SER A 1 92 ? 10.859 25.874 18.577 1.00 14.50 92 SER A N 1
ATOM 719 C CA . SER A 1 92 ? 10.664 26.746 19.724 1.00 15.92 92 SER A CA 1
ATOM 720 C C . SER A 1 92 ? 9.435 26.430 20.594 1.00 12.81 92 SER A C 1
ATOM 721 O O . SER A 1 92 ? 9.318 26.933 21.729 1.00 16.17 92 SER A O 1
ATOM 724 N N . LEU A 1 93 ? 8.556 25.592 20.072 1.00 13.60 93 LEU A N 1
ATOM 725 C CA . LEU A 1 93 ? 7.283 25.391 20.735 1.00 14.99 93 LEU A CA 1
ATOM 726 C C . LEU A 1 93 ? 7.193 24.063 21.474 1.00 15.98 93 LEU A C 1
ATOM 727 O O . LEU A 1 93 ? 7.862 23.082 21.109 1.00 17.49 93 LEU A O 1
ATOM 732 N N . ASP A 1 94 ? 6.354 24.060 22.503 1.00 13.46 94 ASP A N 1
ATOM 733 C CA . ASP A 1 94 ? 6.049 22.841 23.273 1.00 14.55 94 ASP A CA 1
ATOM 734 C C . ASP A 1 94 ? 4.727 22.185 22.899 1.00 16.93 94 ASP A C 1
ATOM 735 O O . ASP A 1 94 ? 4.619 20.951 22.936 1.00 16.62 94 ASP A O 1
ATOM 740 N N . LEU A 1 95 ? 3.719 22.999 22.587 1.00 13.39 95 LEU A N 1
ATOM 741 C CA . LEU A 1 95 ? 2.359 22.511 22.389 1.00 12.54 95 LEU A CA 1
ATOM 742 C C . LEU A 1 95 ? 1.837 22.959 21.038 1.00 13.66 95 LEU A C 1
ATOM 743 O O . LEU A 1 95 ? 1.818 24.170 20.745 1.00 13.74 95 LEU A O 1
ATOM 748 N N . ILE A 1 96 ? 1.389 21.996 20.231 1.00 11.37 96 ILE A N 1
ATOM 749 C CA . ILE A 1 96 ? 0.893 22.283 18.895 1.00 12.24 96 ILE A CA 1
ATOM 750 C C . ILE A 1 96 ? -0.585 21.968 18.841 1.00 12.27 96 ILE A C 1
ATOM 751 O O . ILE A 1 96 ? -0.965 20.795 18.905 1.00 13.84 96 ILE A O 1
ATOM 756 N N . ILE A 1 97 ? -1.434 22.988 18.822 1.00 12.06 97 ILE A N 1
ATOM 757 C CA . ILE A 1 97 ? -2.854 22.778 18.569 1.00 11.60 97 ILE A CA 1
ATOM 758 C C . ILE A 1 97 ? -3.090 23.122 17.096 1.00 12.06 97 ILE A C 1
ATOM 759 O O . ILE A 1 97 ? -2.352 23.930 16.510 1.00 13.05 97 ILE A O 1
ATOM 764 N N . ALA A 1 98 ? -4.068 22.471 16.472 1.00 12.08 98 ALA A N 1
ATOM 765 C CA . ALA A 1 98 ? -4.383 22.802 15.072 1.00 14.24 98 ALA A CA 1
ATOM 766 C C . ALA A 1 98 ? -5.861 22.717 14.841 1.00 14.01 98 ALA A C 1
ATOM 767 O O . ALA A 1 98 ? -6.535 21.855 15.403 1.00 13.43 98 ALA A O 1
ATOM 769 N N . GLY A 1 99 ? -6.380 23.608 13.995 1.00 13.96 99 GLY A N 1
ATOM 770 C CA . GLY A 1 99 ? -7.798 23.570 13.697 1.00 13.82 99 GLY A CA 1
ATOM 771 C C . GLY A 1 99 ? -8.163 24.312 12.421 1.00 15.69 99 GLY A C 1
ATOM 772 O O . GLY A 1 99 ? -7.318 24.920 11.758 1.00 14.79 99 GLY A O 1
ATOM 773 N N . PHE A 1 100 ? -9.452 24.257 12.124 1.00 14.11 100 PHE A N 1
ATOM 774 C CA . PHE A 1 100 ? -10.043 24.889 10.954 1.00 16.79 100 PHE A CA 1
ATOM 775 C C . PHE A 1 100 ? -10.476 26.339 11.197 1.00 18.66 100 PHE A C 1
ATOM 776 O O . PHE A 1 100 ? -11.259 26.604 12.110 1.00 17.72 100 PHE A O 1
ATOM 784 N N . HIS A 1 101 ? -9.981 27.242 10.353 1.00 16.55 101 HIS A N 1
ATOM 785 C CA . HIS A 1 101 ? -10.367 28.657 10.369 1.00 16.78 101 HIS A CA 1
ATOM 786 C C . HIS A 1 101 ? -10.605 29.085 8.935 1.00 19.16 101 HIS A C 1
ATOM 787 O O . HIS A 1 101 ? -9.762 28.883 8.068 1.00 19.10 101 HIS A O 1
ATOM 794 N N . GLU A 1 102 ? -11.769 29.692 8.698 1.00 20.57 102 GLU A N 1
ATOM 795 C CA . GLU A 1 102 ? -12.213 30.011 7.335 1.00 20.99 102 GLU A CA 1
ATOM 796 C C . GLU A 1 102 ? -11.227 30.726 6.416 1.00 22.32 102 GLU A C 1
ATOM 797 O O . GLU A 1 102 ? -11.102 30.378 5.236 1.00 23.15 102 GLU A O 1
ATOM 803 N N . PRO A 1 103 ? -10.539 31.759 6.896 1.00 23.73 103 PRO A N 1
ATOM 804 C CA . PRO A 1 103 ? -9.541 32.426 6.050 1.00 21.01 103 PRO A CA 1
ATOM 805 C C . PRO A 1 103 ? -8.432 31.510 5.509 1.00 20.75 103 PRO A C 1
ATOM 806 O O . PRO A 1 103 ? -7.790 31.822 4.501 1.00 24.90 103 PRO A O 1
ATOM 810 N N . VAL A 1 104 ? -8.192 30.388 6.176 1.00 19.20 104 VAL A N 1
ATOM 811 C CA . VAL A 1 104 ? -7.132 29.493 5.739 1.00 18.96 104 VAL A CA 1
ATOM 812 C C . VAL A 1 104 ? -7.719 28.277 5.037 1.00 17.84 104 VAL A C 1
ATOM 813 O O . VAL A 1 104 ? -7.231 27.878 3.966 1.00 19.63 104 VAL A O 1
ATOM 817 N N . PHE A 1 105 ? -8.732 27.674 5.648 1.00 16.46 105 PHE A N 1
ATOM 818 C CA . PHE A 1 105 ? -9.359 26.462 5.122 1.00 17.65 105 PHE A CA 1
ATOM 819 C C . PHE A 1 105 ? -10.848 26.656 5.248 1.00 18.82 105 PHE A C 1
ATOM 820 O O . PHE A 1 105 ? -11.423 26.543 6.335 1.00 19.43 105 PHE A O 1
ATOM 828 N N . ALA A 1 106 ? -11.486 26.979 4.134 1.00 21.23 106 ALA A N 1
ATOM 829 C CA . ALA A 1 106 ? -12.915 27.244 4.184 1.00 23.50 106 ALA A CA 1
ATOM 830 C C . ALA A 1 106 ? -13.707 25.965 4.384 1.00 23.03 106 ALA A C 1
ATOM 831 O O . ALA A 1 106 ? -13.280 24.883 3.970 1.00 20.70 106 ALA A O 1
ATOM 833 N N . PRO A 1 107 ? -14.860 26.078 5.020 1.00 22.90 107 PRO A N 1
ATOM 834 C CA . PRO A 1 107 ? -15.691 24.903 5.255 1.00 21.00 107 PRO A CA 1
ATOM 835 C C . PRO A 1 107 ? -16.013 24.310 3.895 1.00 22.63 107 PRO A C 1
ATOM 836 O O . PRO A 1 107 ? -16.301 25.073 2.981 1.00 25.66 107 PRO A O 1
ATOM 840 N N . HIS A 1 108 ? -15.923 22.990 3.748 1.00 19.72 108 HIS A N 1
ATOM 841 C CA . HIS A 1 108 ? -16.209 22.318 2.472 1.00 22.14 108 HIS A CA 1
ATOM 842 C C . HIS A 1 108 ? -17.105 21.100 2.715 1.00 18.98 108 HIS A C 1
ATOM 843 O O . HIS A 1 108 ? -17.786 21.014 3.731 1.00 21.46 108 HIS A O 1
ATOM 850 N N . ASP A 1 109 ? -17.117 20.156 1.779 1.00 19.52 109 ASP A N 1
ATOM 851 C CA . ASP A 1 109 ? -17.874 18.921 1.959 1.00 18.19 109 ASP A CA 1
ATOM 852 C C . ASP A 1 109 ? -17.349 18.163 3.170 1.00 21.52 109 ASP A C 1
ATOM 853 O O . ASP A 1 109 ? -16.175 18.246 3.488 1.00 20.18 109 ASP A O 1
ATOM 858 N N . LYS A 1 110 ? -18.234 17.397 3.800 1.00 18.61 110 LYS A N 1
ATOM 859 C CA . LYS A 1 110 ? -17.895 16.559 4.944 1.00 19.23 110 LYS A CA 1
ATOM 860 C C . LYS A 1 110 ? -16.636 15.721 4.705 1.00 22.98 110 LYS A C 1
ATOM 861 O O . LYS A 1 110 ? -15.790 15.623 5.583 1.00 20.37 110 LYS A O 1
ATOM 867 N N . ALA A 1 111 ? -16.486 15.140 3.519 1.00 20.49 111 ALA A N 1
ATOM 868 C CA . ALA A 1 111 ? -15.322 14.314 3.279 1.00 17.82 111 ALA A CA 1
ATOM 869 C C . ALA A 1 111 ? -14.028 15.098 3.178 1.00 20.48 111 ALA A C 1
ATOM 870 O O . ALA A 1 111 ? -12.965 14.589 3.549 1.00 20.87 111 ALA A O 1
ATOM 872 N N . THR A 1 112 ? -14.102 16.328 2.684 1.00 17.05 112 THR A N 1
ATOM 873 C CA . THR A 1 112 ? -12.918 17.158 2.562 1.00 16.96 112 THR A CA 1
ATOM 874 C C . THR A 1 112 ? -12.499 17.544 3.981 1.00 18.39 112 THR A C 1
ATOM 875 O O . THR A 1 112 ? -11.342 17.401 4.355 1.00 18.71 112 THR A O 1
ATOM 879 N N . ASN A 1 113 ? -13.460 17.968 4.781 1.00 19.74 113 ASN A N 1
ATOM 880 C CA . ASN A 1 113 ? -13.135 18.366 6.144 1.00 18.76 113 ASN A CA 1
ATOM 881 C C . ASN A 1 113 ? -12.567 17.183 6.940 1.00 18.93 113 ASN A C 1
ATOM 882 O O . ASN A 1 113 ? -11.578 17.317 7.673 1.00 19.13 113 ASN A O 1
ATOM 887 N N . THR A 1 114 ? -13.202 16.032 6.795 1.00 18.08 114 THR A N 1
ATOM 888 C CA . THR A 1 114 ? -12.778 14.839 7.518 1.00 15.89 114 THR A CA 1
ATOM 889 C C . THR A 1 114 ? -11.384 14.410 7.093 1.00 19.86 114 THR A C 1
ATOM 890 O O . THR A 1 114 ? -10.537 14.095 7.948 1.00 17.13 114 THR A O 1
ATOM 894 N N . GLN A 1 115 ? -11.127 14.392 5.787 1.00 18.45 115 GLN A N 1
ATOM 895 C CA . GLN A 1 115 ? -9.803 13.956 5.321 1.00 20.23 115 GLN A CA 1
ATOM 896 C C . GLN A 1 115 ? -8.721 14.890 5.830 1.00 17.25 115 GLN A C 1
ATOM 897 O O . GLN A 1 115 ? -7.690 14.437 6.294 1.00 17.57 115 GLN A O 1
ATOM 903 N N . ALA A 1 116 ? -8.963 16.192 5.788 1.00 15.85 116 ALA A N 1
ATOM 904 C CA . ALA A 1 116 ? -7.942 17.159 6.227 1.00 18.06 116 ALA A CA 1
ATOM 905 C C . ALA A 1 116 ? -7.648 16.998 7.721 1.00 15.49 116 ALA A C 1
ATOM 906 O O . ALA A 1 116 ? -6.497 17.058 8.153 1.00 16.12 116 ALA A O 1
ATOM 908 N N . MET A 1 117 ? -8.701 16.812 8.500 1.00 16.86 117 MET A N 1
ATOM 909 C CA . MET A 1 117 ? -8.554 16.708 9.971 1.00 14.46 117 MET A CA 1
ATOM 910 C C . MET A 1 117 ? -7.796 15.422 10.316 1.00 14.92 117 MET A C 1
ATOM 911 O O . MET A 1 117 ? -6.883 15.416 11.150 1.00 15.26 117 MET A O 1
ATOM 916 N N . ILE A 1 118 ? -8.192 14.317 9.684 1.00 16.05 118 ILE A N 1
ATOM 917 C CA . ILE A 1 118 ? -7.518 13.038 9.926 1.00 15.17 118 ILE A CA 1
ATOM 918 C C . ILE A 1 118 ? -6.079 13.080 9.438 1.00 16.86 118 ILE A C 1
ATOM 919 O O . ILE A 1 118 ? -5.209 12.537 10.088 1.00 15.36 118 ILE A O 1
ATOM 924 N N . ALA A 1 119 ? -5.822 13.710 8.297 1.00 15.98 119 ALA A N 1
ATOM 925 C CA . ALA A 1 119 ? -4.436 13.819 7.834 1.00 14.63 119 ALA A CA 1
ATOM 926 C C . ALA A 1 119 ? -3.572 14.655 8.794 1.00 15.14 119 ALA A C 1
ATOM 927 O O . ALA A 1 119 ? -2.398 14.379 8.974 1.00 15.42 119 ALA A O 1
ATOM 929 N N . THR A 1 120 ? -4.164 15.697 9.391 1.00 14.79 120 THR A N 1
ATOM 930 C CA . THR A 1 120 ? -3.460 16.504 10.397 1.00 15.30 120 THR A CA 1
ATOM 931 C C . THR A 1 120 ? -3.147 15.639 11.624 1.00 14.37 120 THR A C 1
ATOM 932 O O . THR A 1 120 ? -2.037 15.623 12.134 1.00 14.94 120 THR A O 1
ATOM 93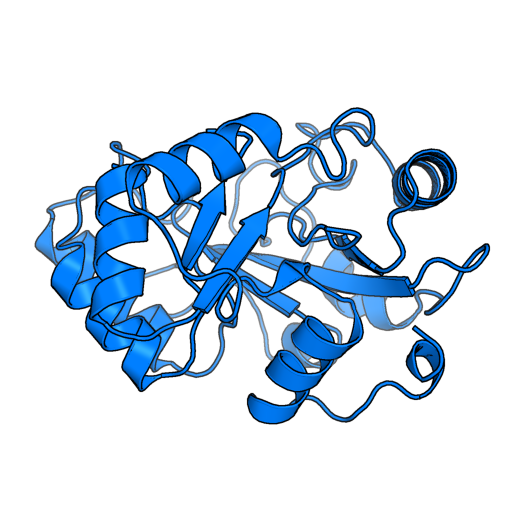6 N N . ILE A 1 121 ? -4.147 14.898 12.084 1.00 13.69 121 ILE A N 1
ATOM 937 C CA . ILE A 1 121 ? -3.944 13.966 13.191 1.00 13.77 121 ILE A CA 1
ATOM 938 C C . ILE A 1 121 ? -2.829 12.950 12.867 1.00 15.10 121 ILE A C 1
ATOM 939 O O . ILE A 1 121 ? -1.926 12.708 13.684 1.00 15.58 121 ILE A O 1
ATOM 944 N N . ALA A 1 122 ? -2.870 12.380 11.671 1.00 15.87 122 ALA A N 1
ATOM 945 C CA . ALA A 1 122 ? -1.926 11.322 11.303 1.00 16.62 122 ALA A CA 1
ATOM 946 C C . ALA A 1 122 ? -0.524 11.830 10.984 1.00 19.22 122 ALA A C 1
ATOM 947 O O . ALA A 1 122 ? 0.423 11.033 10.853 1.00 20.11 122 ALA A O 1
ATOM 949 N N . SER A 1 123 ? -0.378 13.154 10.872 1.00 16.02 123 SER A N 1
ATOM 950 C CA . SER A 1 123 ? 0.912 13.748 10.535 1.00 16.57 123 SER A CA 1
ATOM 951 C C . SER A 1 123 ? 1.948 13.545 11.617 1.00 17.12 123 SER A C 1
ATOM 952 O O . SER A 1 123 ? 3.151 13.602 11.331 1.00 19.66 123 SER A O 1
ATOM 955 N N . GLY A 1 124 ? 1.488 13.345 12.847 1.00 17.08 124 GLY A N 1
ATOM 956 C CA . GLY A 1 124 ? 2.370 13.228 13.990 1.00 18.48 124 GLY A CA 1
ATOM 957 C C . GLY A 1 124 ? 2.863 14.570 14.521 1.00 19.48 124 GLY A C 1
ATOM 958 O O . GLY A 1 124 ? 3.601 14.601 15.500 1.00 20.38 124 GLY A O 1
ATOM 959 N N . ASN A 1 125 ? 2.456 15.675 13.893 1.00 16.19 125 ASN A N 1
ATOM 960 C CA . ASN A 1 125 ? 2.956 16.985 14.315 1.00 16.96 125 ASN A CA 1
ATOM 961 C C . ASN A 1 125 ? 2.077 17.756 15.284 1.00 17.59 125 ASN A C 1
ATOM 962 O O . ASN A 1 125 ? 2.506 18.776 15.832 1.00 19.55 125 ASN A O 1
ATOM 967 N N . VAL A 1 126 ? 0.877 17.262 15.527 1.00 14.32 126 VAL A N 1
ATOM 968 C CA . VAL A 1 126 ? -0.094 17.986 16.344 1.00 14.26 126 VAL A CA 1
ATOM 969 C C . VAL A 1 126 ? -0.482 17.254 17.618 1.00 14.93 126 VAL A C 1
ATOM 970 O O . VAL A 1 126 ? -0.598 16.017 17.607 1.00 15.74 126 VAL A O 1
ATOM 974 N N . HIS A 1 127 ? -0.683 18.006 18.704 1.00 12.19 127 HIS A N 1
ATOM 975 C CA . HIS A 1 127 ? -1.087 17.423 20.000 1.00 13.18 127 HIS A CA 1
ATOM 976 C C . HIS A 1 127 ? -2.589 17.463 20.250 1.00 15.61 127 HIS A C 1
ATOM 977 O O . HIS A 1 127 ? -3.146 16.543 20.883 1.00 13.78 127 HIS A O 1
ATOM 984 N N . ILE A 1 128 ? -3.241 18.535 19.804 1.00 12.85 128 ILE A N 1
ATOM 985 C CA . ILE A 1 128 ? -4.661 18.747 20.081 1.00 13.72 128 ILE A CA 1
ATOM 986 C C . ILE A 1 128 ? -5.342 19.293 18.835 1.00 13.34 128 ILE A C 1
ATOM 987 O O . ILE A 1 128 ? -4.763 20.164 18.154 1.00 13.45 128 ILE A O 1
ATOM 992 N N . ILE A 1 129 ? -6.530 18.783 18.504 1.00 11.93 129 ILE A N 1
ATOM 993 C CA . ILE A 1 129 ? -7.327 19.411 17.434 1.00 11.36 129 ILE A CA 1
ATOM 994 C C . ILE A 1 129 ? -8.332 20.344 18.115 1.00 15.93 129 ILE A C 1
ATOM 995 O O . ILE A 1 129 ? -9.104 19.908 18.969 1.00 14.99 129 ILE A O 1
ATOM 1000 N N . SER A 1 130 ? -8.310 21.629 17.762 1.00 14.27 130 SER A N 1
ATOM 1001 C CA . SER A 1 130 ? -9.227 22.592 18.381 1.00 13.74 130 SER A CA 1
ATOM 1002 C C . SER A 1 130 ? -10.633 22.547 17.803 1.00 15.13 130 SER A C 1
ATOM 1003 O O . SER A 1 130 ? -10.809 22.275 16.610 1.00 15.86 130 SER A O 1
ATOM 1006 N N . HIS A 1 131 ? -11.619 22.837 18.664 1.00 16.24 131 HIS A N 1
ATOM 1007 C CA . HIS A 1 131 ? -13.065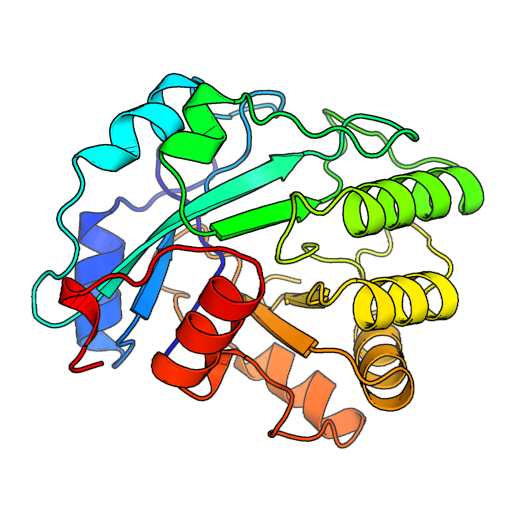 22.854 18.347 1.00 19.95 131 HIS A CA 1
ATOM 1008 C C . HIS A 1 131 ? -13.540 21.931 17.221 1.00 15.90 131 HIS A C 1
ATOM 1009 O O . HIS A 1 131 ? -14.099 22.387 16.220 1.00 17.23 131 HIS A O 1
ATOM 1016 N N . PRO A 1 132 ? -13.324 20.642 17.378 1.00 15.70 132 PRO A N 1
ATOM 1017 C CA . PRO A 1 132 ? -13.784 19.676 16.377 1.00 16.64 132 PRO A CA 1
ATOM 1018 C C . PRO A 1 132 ? -15.311 19.615 16.303 1.00 18.01 132 PRO A C 1
ATOM 1019 O O . PRO A 1 132 ? -15.842 19.166 15.294 1.00 19.02 132 PRO A O 1
ATOM 1023 N N . GLY A 1 133 ? -15.991 20.085 17.344 1.00 17.95 133 GLY A N 1
ATOM 1024 C CA . GLY A 1 133 ? -17.453 20.092 17.322 1.00 19.34 133 GLY A CA 1
ATOM 1025 C C . GLY A 1 133 ? -18.093 21.267 16.589 1.00 21.57 133 GLY A C 1
ATOM 1026 O O . GLY A 1 133 ? -19.323 21.349 16.537 1.00 25.72 133 GLY A O 1
ATOM 1027 N N . ASN A 1 134 ? -17.286 22.153 16.004 1.00 19.37 134 ASN A N 1
ATOM 1028 C CA . ASN A 1 134 ? -17.784 23.338 15.308 1.00 22.14 134 ASN A CA 1
ATOM 1029 C C . ASN A 1 134 ? -18.735 22.914 14.199 1.00 23.98 134 ASN A C 1
ATOM 1030 O O . ASN A 1 134 ? -18.340 22.227 13.275 1.00 21.75 134 ASN A O 1
ATOM 1035 N N . PRO A 1 135 ? -20.005 23.300 14.290 1.00 26.78 135 PRO A N 1
ATOM 1036 C CA . PRO A 1 135 ? -20.990 22.887 13.279 1.00 26.05 135 PRO A CA 1
ATOM 1037 C C . PRO A 1 135 ? -20.696 23.436 11.888 1.00 25.69 135 PRO A C 1
ATOM 1038 O O . PRO A 1 135 ? -21.221 22.913 10.906 1.00 29.24 135 PRO A O 1
ATOM 1042 N N . LYS A 1 136 ? -19.870 24.473 11.809 1.00 25.56 136 LYS A N 1
ATOM 1043 C CA . LYS A 1 136 ? -19.476 25.067 10.538 1.00 22.83 136 LYS A CA 1
ATOM 1044 C C . LYS A 1 136 ? -18.646 24.097 9.688 1.00 22.21 136 LYS A C 1
ATOM 1045 O O . LYS A 1 136 ? -18.604 24.223 8.475 1.00 25.09 136 LYS A O 1
ATOM 1051 N N . TYR A 1 137 ? -17.979 23.147 10.349 1.00 20.30 137 TYR A N 1
ATOM 1052 C CA . TYR A 1 137 ? -17.141 22.157 9.660 1.00 19.93 137 TYR A CA 1
ATOM 1053 C C . TYR A 1 137 ? -17.637 20.745 9.927 1.00 19.42 137 TYR A C 1
ATOM 1054 O O . TYR A 1 137 ? -17.197 20.077 10.878 1.00 19.30 137 TYR A O 1
ATOM 1063 N N . GLU A 1 138 ? -18.566 20.271 9.095 1.00 18.30 138 GLU A N 1
ATOM 1064 C CA . GLU A 1 138 ? -19.114 18.938 9.294 1.00 20.06 138 GLU A CA 1
ATOM 1065 C C . GLU A 1 138 ? -18.048 17.867 9.100 1.00 18.34 138 GLU A C 1
ATOM 1066 O O . GLU A 1 138 ? -17.312 17.885 8.104 1.00 19.60 138 GLU A O 1
ATOM 1072 N N . ILE A 1 139 ? -17.960 16.955 10.062 1.00 18.67 139 ILE A N 1
ATOM 1073 C CA . ILE A 1 139 ? -17.011 15.856 9.994 1.00 18.66 139 ILE A CA 1
ATOM 1074 C C . ILE A 1 139 ? -17.655 14.537 10.395 1.00 18.45 139 ILE A C 1
ATOM 1075 O O . ILE A 1 139 ? -18.723 14.511 11.054 1.00 20.79 139 ILE A O 1
ATOM 1080 N N . ASP A 1 140 ? -17.001 13.447 10.000 1.00 17.53 140 ASP A N 1
ATOM 1081 C CA . ASP A 1 140 ? -17.334 12.121 10.499 1.00 18.90 140 ASP A CA 1
ATOM 1082 C C . ASP A 1 140 ? -16.666 12.015 11.868 1.00 21.41 140 ASP A C 1
ATOM 1083 O O . ASP A 1 140 ? -15.472 11.682 11.970 1.00 18.50 140 ASP A O 1
ATOM 1088 N N . VAL A 1 141 ? -17.436 12.317 12.913 1.00 20.31 141 VAL A N 1
ATOM 1089 C CA . VAL A 1 141 ? -16.899 12.387 14.282 1.00 18.89 141 VAL A CA 1
ATOM 1090 C C . VAL A 1 141 ? -16.266 11.091 14.742 1.00 19.88 141 VAL A C 1
ATOM 1091 O O . VAL A 1 141 ? -15.150 11.094 15.286 1.00 18.79 141 VAL A O 1
ATOM 1095 N N . LYS A 1 142 ? -16.944 9.969 14.524 1.00 18.27 142 LYS A N 1
ATOM 1096 C CA . LYS A 1 142 ? -16.379 8.682 14.926 1.00 20.34 142 LYS A CA 1
ATOM 1097 C C . LYS A 1 142 ? -15.054 8.378 14.231 1.00 17.69 142 LYS A C 1
ATOM 1098 O O . LYS A 1 142 ? -14.090 7.960 14.877 1.00 19.77 142 LYS A O 1
ATOM 1104 N N . ALA A 1 143 ? -14.993 8.581 12.921 1.00 16.39 143 ALA A N 1
ATOM 1105 C CA . ALA A 1 143 ? -13.733 8.361 12.208 1.00 16.57 143 ALA A CA 1
ATOM 1106 C C . ALA A 1 143 ? -12.605 9.272 12.753 1.00 16.32 143 ALA A C 1
ATOM 1107 O O . ALA A 1 143 ? -11.437 8.839 12.880 1.00 17.88 143 ALA A O 1
ATOM 1109 N N . VAL A 1 144 ? -12.962 10.519 13.080 1.00 17.34 144 VAL A N 1
ATOM 1110 C CA . VAL A 1 144 ? -11.961 11.450 13.609 1.00 15.48 144 VAL A CA 1
ATOM 1111 C C . VAL A 1 144 ? -11.482 10.983 14.997 1.00 16.76 144 VAL A C 1
ATOM 1112 O O . VAL A 1 144 ? -10.267 10.943 15.266 1.00 16.06 144 VAL A O 1
ATOM 1116 N N . ALA A 1 145 ? -12.431 10.614 15.868 1.00 16.17 145 ALA A N 1
ATOM 1117 C CA . ALA A 1 145 ? -12.066 10.123 17.203 1.00 15.79 145 ALA A CA 1
ATOM 1118 C C . ALA A 1 145 ? -11.205 8.864 17.131 1.00 15.76 145 ALA A C 1
ATOM 1119 O O . ALA A 1 145 ? -10.280 8.703 17.914 1.00 16.13 145 ALA A O 1
ATOM 1121 N N . GLU A 1 146 ? -11.557 7.938 16.236 1.00 16.68 146 GLU A N 1
ATOM 1122 C CA . GLU A 1 146 ? -10.758 6.731 16.084 1.00 16.77 146 GLU A CA 1
ATOM 1123 C C . GLU A 1 146 ? -9.325 7.042 15.631 1.00 14.80 146 GLU A C 1
ATOM 1124 O O . GLU A 1 146 ? -8.362 6.471 16.174 1.00 17.20 146 GLU A O 1
ATOM 1130 N N . ALA A 1 147 ? -9.180 7.972 14.680 1.00 14.16 147 ALA A N 1
ATOM 1131 C CA . ALA A 1 147 ? -7.850 8.346 14.226 1.00 16.68 147 ALA A CA 1
ATOM 1132 C C . ALA A 1 147 ? -7.091 9.036 15.357 1.00 15.48 147 ALA A C 1
ATOM 1133 O O . ALA A 1 147 ? -5.896 8.783 15.559 1.00 15.80 147 ALA A O 1
ATOM 1135 N N . ALA A 1 148 ? -7.783 9.898 16.102 1.00 14.37 148 ALA A N 1
ATOM 1136 C CA . ALA A 1 148 ? -7.153 10.608 17.228 1.00 14.70 148 ALA A CA 1
ATOM 1137 C C . ALA A 1 148 ? -6.639 9.626 18.292 1.00 15.31 148 ALA A C 1
ATOM 1138 O O . ALA A 1 148 ? -5.549 9.791 18.821 1.00 15.57 148 ALA A O 1
ATOM 1140 N N . ALA A 1 149 ? -7.427 8.596 18.604 1.00 15.56 149 ALA A N 1
ATOM 1141 C CA . ALA A 1 149 ? -6.996 7.607 19.584 1.00 15.80 149 ALA A CA 1
ATOM 1142 C C . ALA A 1 149 ? -5.759 6.846 19.087 1.00 15.54 149 ALA A C 1
ATOM 1143 O O . ALA A 1 149 ? -4.827 6.611 19.834 1.00 18.83 149 ALA A O 1
ATOM 1145 N N . LYS A 1 150 ? -5.773 6.475 17.809 1.00 16.28 150 LYS A N 1
ATOM 1146 C CA . LYS A 1 150 ? -4.679 5.731 17.207 1.00 16.81 150 LYS A CA 1
ATOM 1147 C C . LYS A 1 150 ? -3.352 6.494 17.243 1.00 17.63 150 LYS A C 1
ATOM 1148 O O . LYS A 1 150 ? -2.306 5.926 17.485 1.00 20.26 150 LYS A O 1
ATOM 1154 N N . HIS A 1 151 ? -3.420 7.787 16.948 1.00 16.81 151 HIS A N 1
ATOM 1155 C CA . HIS A 1 151 ? -2.222 8.636 16.844 1.00 15.73 151 HIS A CA 1
ATOM 1156 C C . HIS A 1 151 ? -1.933 9.449 18.098 1.00 15.42 151 HIS A C 1
ATOM 1157 O O . HIS A 1 151 ? -1.013 10.278 18.106 1.00 17.03 151 HIS A O 1
ATOM 1164 N N . GLN A 1 152 ? -2.669 9.171 19.168 1.00 15.57 152 GLN A N 1
ATOM 1165 C CA . GLN A 1 152 ? -2.483 9.798 20.481 1.00 14.77 152 GLN A CA 1
ATOM 1166 C C . GLN A 1 152 ? -2.594 11.332 20.365 1.00 13.97 152 GLN A C 1
ATOM 1167 O O . GLN A 1 152 ? -1.749 12.078 20.865 1.00 15.49 152 GLN A O 1
ATOM 1173 N N . VAL A 1 153 ? -3.648 11.774 19.674 1.00 14.34 153 VAL A N 1
ATOM 1174 C CA . VAL A 1 153 ? -3.969 13.208 19.554 1.00 12.50 153 VAL A CA 1
ATOM 1175 C C . VAL A 1 153 ? -5.215 13.473 20.358 1.00 15.44 153 VAL A C 1
ATOM 1176 O O . VAL A 1 153 ? -6.155 12.657 20.325 1.00 14.74 153 VAL A O 1
ATOM 1180 N N . ALA A 1 154 ? -5.200 14.522 21.175 1.00 13.75 154 ALA A N 1
ATOM 1181 C CA . ALA A 1 154 ? -6.352 14.867 21.974 1.00 14.54 154 ALA A CA 1
ATOM 1182 C C . ALA A 1 154 ? -7.346 15.657 21.149 1.00 14.59 154 ALA A C 1
ATOM 1183 O O . ALA A 1 154 ? -6.974 16.432 20.269 1.00 14.58 154 ALA A O 1
ATOM 1185 N N . LEU A 1 155 ? -8.631 15.456 21.408 1.00 13.02 155 LEU A N 1
ATOM 1186 C CA . LEU A 1 155 ? -9.650 16.317 20.809 1.00 14.79 155 LEU A CA 1
ATOM 1187 C C . LEU A 1 155 ? -10.103 17.315 21.874 1.00 13.98 155 LEU A C 1
ATOM 1188 O O . LEU A 1 155 ? -10.343 16.950 23.047 1.00 15.22 155 LEU A O 1
ATOM 1193 N N . GLU A 1 156 ? -10.232 18.580 21.488 1.00 15.42 156 GLU A N 1
ATOM 1194 C CA . GLU A 1 156 ? -10.606 19.624 22.427 1.00 15.06 156 GLU A CA 1
ATOM 1195 C C . GLU A 1 156 ? -12.104 19.704 22.667 1.00 14.87 156 GLU A C 1
ATOM 1196 O O . GLU A 1 156 ? -12.889 19.579 21.739 1.00 18.39 156 GLU A O 1
ATOM 1202 N N . ILE A 1 157 ? -12.471 19.908 23.936 1.00 17.10 157 ILE A N 1
ATOM 1203 C CA . ILE A 1 157 ? -13.808 20.366 24.281 1.00 22.82 157 ILE A CA 1
ATOM 1204 C C . ILE A 1 157 ? -13.581 21.845 24.641 1.00 21.94 157 ILE A C 1
ATOM 1205 O O . ILE A 1 157 ? -12.902 22.154 25.627 1.00 21.68 157 ILE A O 1
ATOM 1210 N N . ASN A 1 158 ? -14.142 22.747 23.841 1.00 24.73 158 ASN A N 1
ATOM 1211 C CA . ASN A 1 158 ? -13.867 24.197 23.935 1.00 25.52 158 ASN A CA 1
ATOM 1212 C C . ASN A 1 158 ? -14.939 24.976 24.692 1.00 32.42 158 ASN A C 1
ATOM 1213 O O . ASN A 1 158 ? -16.082 25.017 24.258 1.00 27.81 158 ASN A O 1
ATOM 1218 N N . ASN A 1 159 ? -14.566 25.587 25.822 1.00 34.62 159 ASN A N 1
ATOM 1219 C CA . ASN A 1 159 ? -15.534 26.323 26.637 1.00 37.92 159 ASN A CA 1
ATOM 1220 C C . ASN A 1 159 ? -16.054 27.540 25.888 1.00 43.61 159 ASN A C 1
ATOM 1221 O O . ASN A 1 159 ? -17.208 27.926 26.056 1.00 40.54 159 ASN A O 1
ATOM 1226 N N . SER A 1 160 ? -15.207 28.136 25.055 1.00 48.48 160 SER A N 1
ATOM 1227 C CA . SER A 1 160 ? -15.617 29.307 24.293 1.00 58.07 160 SER A CA 1
ATOM 1228 C C . SER A 1 160 ? -16.819 28.993 23.412 1.00 62.91 160 SER A C 1
ATOM 1229 O O . SER A 1 160 ? -17.640 29.867 23.145 1.00 57.38 160 SER A O 1
ATOM 1232 N N . SER A 1 161 ? -16.916 27.746 22.955 1.00 69.14 161 SER A N 1
ATOM 1233 C CA . SER A 1 161 ? -18.027 27.334 22.099 1.00 77.59 161 SER A CA 1
ATOM 1234 C C . SER A 1 161 ? -19.371 27.754 22.687 1.00 80.08 161 SER A C 1
ATOM 1235 O O . SER A 1 161 ? -19.862 28.850 22.416 1.00 84.20 161 SER A O 1
ATOM 1238 N N . ASN A 1 172 ? -21.875 19.923 18.455 1.00 48.62 172 ASN A N 1
ATOM 1239 C CA . ASN A 1 172 ? -21.555 18.522 18.212 1.00 35.76 172 ASN A CA 1
ATOM 1240 C C . ASN A 1 172 ? -20.601 18.022 19.287 1.00 31.90 172 ASN A C 1
ATOM 1241 O O . ASN A 1 172 ? -19.988 16.950 19.178 1.00 24.50 172 ASN A O 1
ATOM 1246 N N . CYS A 1 173 ? -20.508 18.807 20.351 1.00 26.47 173 CYS A N 1
ATOM 1247 C CA . CYS A 1 173 ? -19.553 18.531 21.406 1.00 26.88 173 CYS A CA 1
ATOM 1248 C C . CYS A 1 173 ? -19.868 17.293 22.235 1.00 25.51 173 CYS A C 1
ATOM 1249 O O . CYS A 1 173 ? -18.955 16.562 22.605 1.00 21.76 173 CYS A O 1
ATOM 1252 N N . ARG A 1 174 ? -21.149 17.041 22.525 1.00 25.07 174 ARG A N 1
ATOM 1253 C CA . ARG A 1 174 ? -21.493 15.818 23.237 1.00 24.60 174 ARG A CA 1
ATOM 1254 C C . ARG A 1 174 ? -21.091 14.622 22.378 1.00 19.52 174 ARG A C 1
ATOM 1255 O O . ARG A 1 174 ? -20.565 13.630 22.889 1.00 22.14 174 ARG A O 1
ATOM 1263 N N . GLU A 1 175 ? -21.328 14.733 21.079 1.00 22.21 175 GLU A N 1
ATOM 1264 C CA . GLU A 1 175 ? -21.013 13.644 20.152 1.00 21.75 175 GLU A CA 1
ATOM 1265 C C . GLU A 1 175 ? -19.497 13.410 20.124 1.00 19.45 175 GLU A C 1
ATOM 1266 O O . GLU A 1 175 ? -19.047 12.265 20.159 1.00 20.24 175 GLU A O 1
ATOM 1272 N N . VAL A 1 176 ? -18.724 14.493 20.121 1.00 20.00 176 VAL A N 1
ATOM 1273 C CA . VAL A 1 176 ? -17.262 14.358 20.167 1.00 17.45 176 VAL A CA 1
ATOM 1274 C C . VAL A 1 176 ? -16.817 13.679 21.473 1.00 17.24 176 VAL A C 1
ATOM 1275 O O . VAL A 1 176 ? -16.001 12.749 21.459 1.00 17.39 176 VAL A O 1
ATOM 1279 N N . ALA A 1 177 ? -17.359 14.136 22.606 1.00 17.76 177 ALA A N 1
ATOM 1280 C CA . ALA A 1 177 ? -16.982 13.591 23.908 1.00 16.70 177 ALA A CA 1
ATOM 1281 C C . ALA A 1 177 ? -17.313 12.102 24.006 1.00 14.08 177 ALA A C 1
ATOM 1282 O O . ALA A 1 177 ? -16.500 11.303 24.477 1.00 16.62 177 ALA A O 1
ATOM 1284 N N . ALA A 1 178 ? -18.517 11.741 23.559 1.00 17.86 178 ALA A N 1
ATOM 1285 C CA . ALA A 1 178 ? -18.900 10.339 23.599 1.00 20.69 178 ALA A CA 1
ATOM 1286 C C . ALA A 1 178 ? -18.024 9.497 22.657 1.00 18.54 178 ALA A C 1
ATOM 1287 O O . ALA A 1 178 ? -17.652 8.364 22.980 1.00 19.45 178 ALA A O 1
ATOM 1289 N N . ALA A 1 179 ? -17.678 10.076 21.508 1.00 18.91 179 ALA A N 1
ATOM 1290 C CA . ALA A 1 179 ? -16.823 9.400 20.546 1.00 18.55 179 ALA A CA 1
ATOM 1291 C C . ALA A 1 179 ? -15.433 9.166 21.108 1.00 15.80 179 ALA A C 1
ATOM 1292 O O . ALA A 1 179 ? -14.871 8.123 20.935 1.00 16.76 179 ALA A O 1
ATOM 1294 N N . VAL A 1 180 ? -14.893 10.159 21.798 1.00 16.98 180 VAL A N 1
ATOM 1295 C CA . VAL A 1 180 ? -13.592 9.963 22.391 1.00 15.40 180 VAL A CA 1
ATOM 1296 C C . VAL A 1 180 ? -13.646 8.934 23.509 1.00 16.41 180 VAL A C 1
ATOM 1297 O O . VAL A 1 180 ? -12.739 8.117 23.654 1.00 18.32 180 VAL A O 1
ATOM 1301 N N . ARG A 1 181 ? -14.688 9.009 24.329 1.00 16.08 181 ARG A N 1
ATOM 1302 C CA . ARG A 1 181 ? -14.885 8.028 25.380 1.00 18.25 181 ARG A CA 1
ATOM 1303 C C . ARG A 1 181 ? -14.778 6.627 24.805 1.00 15.36 181 ARG A C 1
ATOM 1304 O O . ARG A 1 181 ? -14.048 5.791 25.352 1.00 19.13 181 ARG A O 1
ATOM 1312 N N . ASP A 1 182 ? -15.482 6.372 23.700 1.00 17.67 182 ASP A N 1
ATOM 1313 C CA . ASP A 1 182 ? -15.509 5.022 23.158 1.00 17.65 182 ASP A CA 1
ATOM 1314 C C . ASP A 1 182 ? -14.281 4.636 22.344 1.00 18.34 182 ASP A C 1
ATOM 1315 O O . ASP A 1 182 ? -13.863 3.468 22.357 1.00 20.38 182 ASP A O 1
ATOM 1320 N N . ALA A 1 183 ? -13.665 5.629 21.694 1.00 18.26 183 ALA A N 1
ATOM 1321 C CA . ALA A 1 183 ? -12.454 5.402 20.914 1.00 16.93 183 ALA A CA 1
ATOM 1322 C C . ALA A 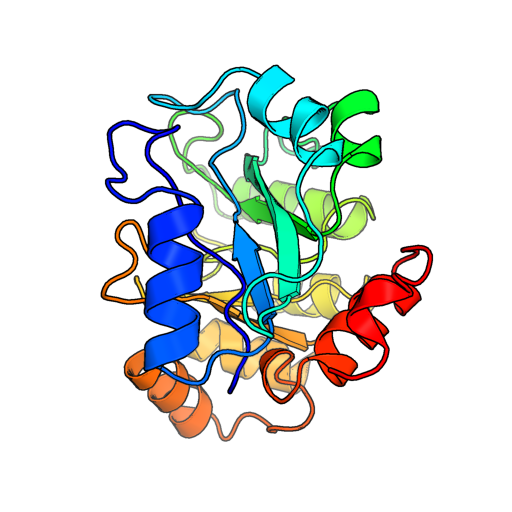1 183 ? -11.232 5.198 21.791 1.00 16.81 183 ALA A C 1
ATOM 1323 O O . ALA A 1 183 ? -10.278 4.536 21.374 1.00 19.58 183 ALA A O 1
ATOM 1325 N N . GLY A 1 184 ? -11.272 5.752 23.009 1.00 17.28 184 GLY A N 1
ATOM 1326 C CA . GLY A 1 184 ? -10.193 5.544 23.955 1.00 16.75 184 GLY A CA 1
ATOM 1327 C C . GLY A 1 184 ? -9.126 6.612 24.031 1.00 16.74 184 GLY A C 1
ATOM 1328 O O . GLY A 1 184 ? -8.111 6.435 24.705 1.00 17.64 184 GLY A O 1
ATOM 1329 N N . GLY A 1 185 ? -9.359 7.703 23.336 1.00 16.92 185 GLY A N 1
ATOM 1330 C CA . GLY A 1 185 ? -8.387 8.786 23.296 1.00 18.14 185 GLY A CA 1
ATOM 1331 C C . GLY A 1 185 ? -8.479 9.766 24.437 1.00 16.76 185 GLY A C 1
ATOM 1332 O O . GLY A 1 185 ? -9.223 9.599 25.417 1.00 17.44 185 GLY A O 1
ATOM 1333 N N . TRP A 1 186 ? -7.679 10.829 24.299 1.00 14.45 186 TRP A N 1
ATOM 1334 C CA . TRP A 1 186 ? -7.684 11.909 25.266 1.00 15.72 186 TRP A CA 1
ATOM 1335 C C . TRP A 1 186 ? -8.619 13.074 24.888 1.00 14.66 186 TRP A C 1
ATOM 1336 O O . TRP A 1 186 ? -8.833 13.375 23.692 1.00 14.43 186 TRP A O 1
ATOM 1347 N N . VAL A 1 187 ? -9.160 13.731 25.905 1.00 15.11 187 VAL A N 1
ATOM 1348 C CA . VAL A 1 187 ? -9.774 15.042 25.743 1.00 15.89 187 VAL A CA 1
ATOM 1349 C C . VAL A 1 187 ? -8.869 16.102 26.376 1.00 14.91 187 VAL A C 1
ATOM 1350 O O . VAL A 1 187 ? -8.196 15.850 27.391 1.00 16.47 187 VAL A O 1
ATOM 1354 N N . ALA A 1 188 ? -8.815 17.259 25.706 1.00 14.21 188 ALA A N 1
ATOM 1355 C CA . ALA A 1 188 ? -8.193 18.446 26.288 1.00 13.88 188 ALA A CA 1
ATOM 1356 C C . ALA A 1 188 ? -9.254 19.518 26.490 1.00 15.20 188 ALA A C 1
ATOM 1357 O O . ALA A 1 188 ? -10.115 19.757 25.633 1.00 16.75 188 ALA A O 1
ATOM 1359 N N . LEU A 1 189 ? -9.212 20.149 27.653 1.00 14.40 189 LEU A N 1
ATOM 1360 C CA . LEU A 1 189 ? -10.088 21.266 27.899 1.00 17.35 189 LEU A CA 1
ATOM 1361 C C . LEU A 1 189 ? -9.345 22.563 27.559 1.00 15.87 189 LEU A C 1
ATOM 1362 O O . LEU A 1 189 ? -8.173 22.717 27.903 1.00 17.68 189 LEU A O 1
ATOM 1367 N N . GLY A 1 190 ? -10.026 23.475 26.883 1.00 18.91 190 GLY A N 1
ATOM 1368 C CA . GLY A 1 190 ? -9.417 24.771 26.581 1.00 21.77 190 GLY A CA 1
ATOM 1369 C C . GLY A 1 190 ? -10.467 25.853 26.690 1.00 21.09 190 GLY A C 1
ATOM 1370 O O . GLY A 1 190 ? -11.606 25.684 26.241 1.00 22.14 190 GLY A O 1
ATOM 1371 N N . SER A 1 191 ? -10.100 26.966 27.306 1.00 19.05 191 SER A N 1
ATOM 1372 C CA . SER A 1 191 ? -11.048 28.065 27.434 1.00 15.23 191 SER A CA 1
ATOM 1373 C C . SER A 1 191 ? -11.165 28.858 26.143 1.00 17.94 191 SER A C 1
ATOM 1374 O O . SER A 1 191 ? -12.179 29.516 25.902 1.00 18.93 191 SER A O 1
ATOM 1377 N N . ASP A 1 192 ? -10.125 28.796 25.311 1.00 19.05 192 ASP A N 1
ATOM 1378 C CA . ASP A 1 192 ? -10.048 29.593 24.082 1.00 16.33 192 ASP A CA 1
ATOM 1379 C C . ASP A 1 192 ? -10.203 31.040 24.508 1.00 16.07 192 ASP A C 1
ATOM 1380 O O . ASP A 1 192 ? -10.852 31.827 23.836 1.00 18.05 192 ASP A O 1
ATOM 1385 N N . SER A 1 193 ? -9.588 31.389 25.641 1.00 16.08 193 SER A N 1
ATOM 1386 C CA . SER A 1 193 ? -9.707 32.747 26.149 1.00 14.45 193 SER A CA 1
ATOM 1387 C C . SER A 1 193 ? -9.093 33.774 25.210 1.00 14.27 193 SER A C 1
ATOM 1388 O O . SER A 1 193 ? -7.964 33.552 24.711 1.00 15.33 193 SER A O 1
ATOM 1391 N N . HIS A 1 194 ? -9.780 34.908 25.004 1.00 14.90 194 HIS A N 1
ATOM 1392 C CA . HIS A 1 194 ? -9.187 36.047 24.282 1.00 14.40 194 HIS A CA 1
ATOM 1393 C C . HIS A 1 194 ? -8.944 37.242 25.248 1.00 16.73 194 HIS A C 1
ATOM 1394 O O . HIS A 1 194 ? -8.402 38.285 24.862 1.00 14.33 194 HIS A O 1
ATOM 1401 N N . THR A 1 195 ? -9.395 37.079 26.497 1.00 16.60 195 THR A N 1
ATOM 1402 C CA . THR A 1 195 ? -8.868 37.859 27.641 1.00 13.60 195 THR A CA 1
ATOM 1403 C C . THR A 1 195 ? -8.569 36.895 28.775 1.00 14.30 195 THR A C 1
ATOM 1404 O O . THR A 1 195 ? -9.125 35.793 28.830 1.00 16.30 195 THR A O 1
ATOM 1408 N N . ALA A 1 196 ? -7.681 37.294 29.681 1.00 15.85 196 ALA A N 1
ATOM 1409 C CA . ALA A 1 196 ? -7.275 36.417 30.773 1.00 15.97 196 ALA A CA 1
ATOM 1410 C C . ALA A 1 196 ? -8.393 36.243 31.791 1.00 19.98 196 ALA A C 1
ATOM 1411 O O . ALA A 1 196 ? -8.314 35.376 32.648 1.00 19.94 196 ALA A O 1
ATOM 1413 N N . PHE A 1 197 ? -9.432 37.063 31.692 1.0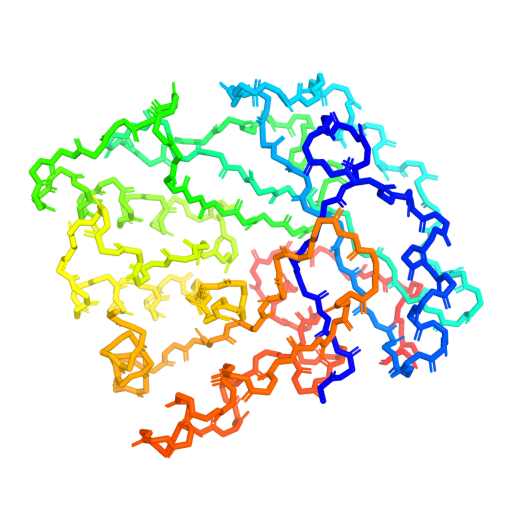0 17.13 197 PHE A N 1
ATOM 1414 C CA . PHE A 1 197 ? -10.513 36.968 32.662 1.00 19.14 197 PHE A CA 1
ATOM 1415 C C . PHE A 1 197 ? -11.252 35.620 32.623 1.00 21.59 197 PHE A C 1
ATOM 1416 O O . PHE A 1 197 ? -11.846 35.204 33.631 1.00 20.19 197 PHE A O 1
ATOM 1424 N N . THR A 1 198 ? -11.204 34.917 31.482 1.00 17.76 198 THR A N 1
ATOM 1425 C CA . THR A 1 198 ? -11.861 33.606 31.386 1.00 16.60 198 THR A CA 1
ATOM 1426 C C . THR A 1 198 ? -10.902 32.408 31.483 1.00 18.18 198 THR A C 1
ATOM 1427 O O . THR A 1 198 ? -11.307 31.266 31.216 1.00 18.88 198 THR A O 1
ATOM 1431 N N . MET A 1 199 ? -9.631 32.646 31.848 1.00 17.40 199 MET A N 1
ATOM 1432 C CA . MET A 1 199 ? -8.664 31.554 31.952 1.00 18.23 199 MET A CA 1
ATOM 1433 C C . MET A 1 199 ? -9.181 30.493 32.919 1.00 20.45 199 MET A C 1
ATOM 1434 O O . MET A 1 199 ? -9.691 30.826 33.999 1.00 22.25 199 MET A O 1
ATOM 1439 N N . GLY A 1 200 ? -9.078 29.238 32.506 1.00 19.96 200 GLY A N 1
ATOM 1440 C CA . GLY A 1 200 ? -9.400 28.103 33.350 1.00 23.98 200 GLY A CA 1
ATOM 1441 C C . GLY A 1 200 ? -10.872 27.853 33.544 1.00 26.05 200 GLY A C 1
ATOM 1442 O O . GLY A 1 200 ? -11.243 26.942 34.295 1.00 28.90 200 GLY A O 1
ATOM 1443 N N . GLU A 1 201 ? -11.708 28.621 32.861 1.00 25.00 201 GLU A N 1
ATOM 1444 C CA . GLU A 1 201 ? -13.145 28.479 33.051 1.00 29.18 201 GLU A CA 1
ATOM 1445 C C . GLU A 1 201 ? -13.694 27.421 32.103 1.00 26.59 201 GLU A C 1
ATOM 1446 O O . GLU A 1 201 ? -13.812 27.672 30.901 1.00 28.46 201 GLU A O 1
ATOM 1452 N N . PHE A 1 202 ? -14.065 26.274 32.687 1.00 27.69 202 PHE A N 1
ATOM 1453 C CA . PHE A 1 202 ? -14.493 25.086 31.936 1.00 25.58 202 PHE A CA 1
ATOM 1454 C C . PHE A 1 202 ? -15.883 24.579 32.346 1.00 37.37 202 PHE A C 1
ATOM 1455 O O . PHE A 1 202 ? -16.259 23.460 31.996 1.00 35.38 202 PHE A O 1
ATOM 1463 N N . GLU A 1 203 ? -16.619 25.373 33.117 1.00 33.57 203 GLU A N 1
ATOM 1464 C CA . GLU A 1 203 ? -17.937 24.950 33.602 1.00 40.09 203 GLU A CA 1
ATOM 1465 C C . GLU A 1 203 ? -18.779 24.263 32.520 1.00 39.16 203 GLU A C 1
ATOM 1466 O O . GLU A 1 203 ? -19.293 23.154 32.717 1.00 40.78 203 GLU A O 1
ATOM 1472 N N . GLU A 1 204 ? -18.920 24.935 31.386 1.00 36.40 204 GLU A N 1
ATOM 1473 C CA . GLU A 1 204 ? -19.703 24.421 30.273 1.00 40.77 204 GLU A CA 1
ATOM 1474 C C . GLU A 1 204 ? -19.082 23.175 29.635 1.00 40.04 204 GLU A C 1
ATOM 1475 O O . GLU A 1 204 ? -19.805 22.309 29.163 1.00 36.30 204 GLU A O 1
ATOM 1481 N N . CYS A 1 205 ? -17.753 23.093 29.606 1.00 35.43 205 CYS A N 1
ATOM 1482 C CA . CYS A 1 205 ? -17.091 21.888 29.100 1.00 32.31 205 CYS A CA 1
ATOM 1483 C C . CYS A 1 205 ? -17.444 20.696 29.985 1.00 32.85 205 CYS A C 1
ATOM 1484 O O . CYS A 1 205 ? -17.730 19.587 29.506 1.00 30.09 205 CYS A O 1
ATOM 1487 N N . LEU A 1 206 ? -17.393 20.924 31.295 1.00 33.45 206 LEU A N 1
ATOM 1488 C CA . LEU A 1 206 ? -17.614 19.858 32.260 1.00 37.98 206 LEU A CA 1
ATOM 1489 C C . LEU A 1 206 ? -19.040 19.311 32.212 1.00 33.18 206 LEU A C 1
ATOM 1490 O O . LEU A 1 206 ? -19.257 18.134 32.434 1.00 34.77 206 LEU A O 1
ATOM 1495 N N . LYS A 1 207 ? -20.000 20.163 31.902 1.00 36.82 207 LYS A N 1
ATOM 1496 C CA . LYS A 1 207 ? -21.363 19.683 31.792 1.00 41.96 207 LYS A CA 1
ATOM 1497 C C . LYS A 1 207 ? -21.486 18.720 30.607 1.00 38.27 207 LYS A C 1
ATOM 1498 O O . LYS A 1 207 ? -22.147 17.684 30.710 1.00 40.73 207 LYS A O 1
ATOM 1504 N N . ILE A 1 208 ? -20.836 19.052 29.494 1.00 34.97 208 ILE A N 1
ATOM 1505 C CA . ILE A 1 208 ? -20.868 18.178 28.325 1.00 30.25 208 ILE A CA 1
ATOM 1506 C C . ILE A 1 208 ? -20.253 16.843 28.699 1.00 28.40 208 ILE A C 1
ATOM 1507 O O . ILE A 1 208 ? -20.800 15.789 28.372 1.00 30.86 208 ILE A O 1
ATOM 1512 N N . LEU A 1 209 ? -19.113 16.875 29.389 1.00 25.72 209 LEU A N 1
ATOM 1513 C CA . LEU A 1 209 ? -18.432 15.648 29.768 1.00 27.23 209 LEU A CA 1
ATOM 1514 C C . LEU A 1 209 ? -19.279 14.824 30.733 1.00 31.38 209 LEU A C 1
ATOM 1515 O O . LEU A 1 209 ? -19.284 13.594 30.682 1.00 28.40 209 LEU A O 1
ATOM 1520 N N . ASP A 1 210 ? -19.992 15.503 31.618 1.00 33.41 210 ASP A N 1
ATOM 1521 C CA . ASP A 1 210 ? -20.846 14.786 32.548 1.00 33.31 210 ASP A CA 1
ATOM 1522 C C . ASP A 1 210 ? -22.067 14.195 31.815 1.00 32.38 210 ASP A C 1
ATOM 1523 O O . ASP A 1 210 ? -22.532 13.099 32.132 1.00 31.21 210 ASP A O 1
ATOM 1528 N N . ALA A 1 211 ? -22.605 14.906 30.837 1.00 31.35 211 ALA A N 1
ATOM 1529 C CA . ALA A 1 211 ? -23.743 14.345 30.116 1.00 31.40 211 ALA A CA 1
ATOM 1530 C C . ALA A 1 211 ? -23.378 13.002 29.475 1.00 36.41 211 ALA A C 1
ATOM 1531 O O . ALA A 1 211 ? -24.259 12.209 29.168 1.00 39.55 211 ALA A O 1
ATOM 1533 N N . VAL A 1 212 ? -22.089 12.744 29.249 1.00 29.90 212 VAL A N 1
ATOM 1534 C CA . VAL A 1 212 ? -21.678 11.453 28.664 1.00 23.65 212 VAL A CA 1
ATOM 1535 C C . VAL A 1 212 ? -20.866 10.548 29.575 1.00 27.09 212 VAL A C 1
ATOM 1536 O O . VAL A 1 212 ? -20.264 9.557 29.135 1.00 28.26 212 VAL A O 1
ATOM 1540 N N . ASP A 1 213 ? -20.859 10.900 30.863 1.00 27.22 213 ASP A N 1
ATOM 1541 C CA . ASP A 1 213 ? -20.079 10.209 31.883 1.00 33.63 213 ASP A CA 1
ATOM 1542 C C . ASP A 1 213 ? -18.648 9.997 31.408 1.00 30.50 213 ASP A C 1
ATOM 1543 O O . ASP A 1 213 ? -18.127 8.890 31.485 1.00 31.84 213 ASP A O 1
ATOM 1548 N N . PHE A 1 214 ? -18.032 11.051 30.881 1.00 28.03 214 PHE A N 1
ATOM 1549 C CA . PHE A 1 214 ? -16.651 10.930 30.421 1.00 27.51 214 PHE A CA 1
ATOM 1550 C C . PHE A 1 214 ? -15.701 10.587 31.580 1.00 25.00 214 PHE A C 1
ATOM 1551 O O . PHE A 1 214 ? -15.778 11.172 32.659 1.00 27.43 214 PHE A O 1
ATOM 1559 N N . PRO A 1 215 ? -14.806 9.641 31.347 1.00 23.66 215 PRO A N 1
ATOM 1560 C CA . PRO A 1 215 ? -13.876 9.165 32.376 1.00 26.10 215 PRO A CA 1
ATOM 1561 C C . PRO A 1 215 ? -12.851 10.227 32.719 1.00 28.41 215 PRO A C 1
ATOM 1562 O O . PRO A 1 215 ? -12.141 10.669 31.827 1.00 26.64 215 PRO A O 1
ATOM 1566 N N . PRO A 1 216 ? -12.790 10.649 33.971 1.00 24.47 216 PRO A N 1
ATOM 1567 C CA . PRO A 1 216 ? -11.810 11.668 34.371 1.00 25.33 216 PRO A CA 1
ATOM 1568 C C . PRO A 1 216 ? -10.372 11.307 34.030 1.00 23.03 216 PRO A C 1
ATOM 1569 O O . PRO A 1 216 ? -9.514 12.195 33.850 1.00 23.67 216 PRO A O 1
ATOM 1573 N N . GLU A 1 217 ? -10.085 10.018 33.946 1.00 22.42 217 GLU A N 1
ATOM 1574 C CA . GLU A 1 217 ? -8.744 9.534 33.672 1.00 20.44 217 GLU A CA 1
ATOM 1575 C C . GLU A 1 217 ? -8.215 9.934 32.289 1.00 20.91 217 GLU A C 1
ATOM 1576 O O . GLU A 1 217 ? -7.019 9.887 32.043 1.00 23.63 217 GLU A O 1
ATOM 1582 N N . ARG A 1 218 ? -9.119 10.292 31.388 1.00 21.07 218 ARG A N 1
ATOM 1583 C CA . ARG A 1 218 ? -8.692 10.665 30.045 1.00 18.28 218 ARG A CA 1
ATOM 1584 C C . ARG A 1 218 ? -8.878 12.150 29.773 1.00 19.99 218 ARG A C 1
ATOM 1585 O O . ARG A 1 218 ? -8.979 12.553 28.614 1.00 18.15 218 ARG A O 1
ATOM 1593 N N . ILE A 1 219 ? -8.953 12.933 30.841 1.00 18.70 219 ILE A N 1
ATOM 1594 C CA . ILE A 1 219 ? -8.966 14.407 30.737 1.00 17.58 219 ILE A CA 1
ATOM 1595 C C . ILE A 1 219 ? -7.563 14.926 31.037 1.00 22.28 219 ILE A C 1
ATOM 1596 O O . ILE A 1 219 ? -7.046 14.775 32.134 1.00 19.67 219 ILE A O 1
ATOM 1601 N N . LEU A 1 220 ? -6.938 15.556 30.041 1.00 17.04 220 LEU A N 1
ATOM 1602 C CA . LEU A 1 220 ? -5.527 15.920 30.227 1.00 17.31 220 LEU A CA 1
ATOM 1603 C C . LEU A 1 220 ? -5.299 16.923 31.344 1.00 15.98 220 LEU A C 1
ATOM 1604 O O . LEU A 1 220 ? -4.237 16.880 31.992 1.00 18.91 220 LEU A O 1
ATOM 1609 N N . ASN A 1 221 ? -6.269 17.808 31.537 1.00 16.99 221 ASN A N 1
ATOM 1610 C CA . ASN A 1 221 ? -6.109 18.978 32.420 1.00 15.73 221 ASN A CA 1
ATOM 1611 C C . ASN A 1 221 ? -6.157 18.679 33.910 1.00 18.36 221 ASN A C 1
ATOM 1612 O O . ASN A 1 221 ? -6.034 19.613 34.698 1.00 16.82 221 ASN A O 1
ATOM 1617 N N . VAL A 1 222 ? -6.353 17.398 34.263 1.00 19.08 222 VAL A N 1
ATOM 1618 C CA . VAL A 1 222 ? -6.433 16.963 35.671 1.00 21.02 222 VAL A CA 1
ATOM 1619 C C . VAL A 1 222 ? -5.227 17.445 36.486 1.00 20.31 222 VAL A C 1
ATOM 1620 O O . VAL A 1 222 ? -5.378 17.909 37.619 1.00 20.52 222 VAL A O 1
ATOM 1624 N N . SER A 1 223 ? -4.042 17.371 35.903 1.00 19.44 223 SER A N 1
ATOM 1625 C CA . SER A 1 223 ? -2.854 17.835 36.597 1.00 22.42 223 SER A CA 1
ATOM 1626 C C . SER A 1 223 ? -1.783 18.261 35.622 1.00 18.18 223 SER A C 1
ATOM 1627 O O . SER A 1 223 ? -1.692 17.757 34.497 1.00 17.10 223 SER A O 1
ATOM 1630 N N . PRO A 1 224 ? -0.938 19.193 36.039 1.00 18.43 224 PRO A N 1
ATOM 1631 C CA . PRO A 1 224 ? 0.226 19.544 35.227 1.00 17.37 224 PRO A CA 1
ATOM 1632 C C . PRO A 1 224 ? 1.040 18.316 34.812 1.00 16.45 224 PRO A C 1
ATOM 1633 O O . PRO A 1 224 ? 1.411 18.195 33.646 1.00 16.99 224 PRO A O 1
ATOM 1637 N N . ARG A 1 225 ? 1.301 17.376 35.740 1.00 18.39 225 ARG A N 1
ATOM 1638 C CA . ARG A 1 225 ? 2.085 16.191 35.395 1.00 17.25 225 ARG A CA 1
ATOM 1639 C C . ARG A 1 225 ? 1.429 15.269 34.343 1.00 13.76 225 ARG A C 1
ATOM 1640 O O . ARG A 1 225 ? 2.125 14.713 33.498 1.00 16.61 225 ARG A O 1
ATOM 1648 N N . ARG A 1 226 ? 0.110 15.148 34.371 1.00 17.01 226 ARG A N 1
ATOM 1649 C CA . ARG A 1 226 ? -0.559 14.311 33.376 1.00 16.83 226 ARG A CA 1
ATOM 1650 C C . ARG A 1 226 ? -0.339 14.923 31.992 1.00 15.60 226 ARG A C 1
ATOM 1651 O O . ARG A 1 226 ? 0.028 14.248 31.034 1.00 16.97 226 ARG A O 1
ATOM 1659 N N . LEU A 1 227 ? -0.556 16.233 31.906 1.00 15.71 227 LEU A N 1
ATOM 1660 C CA . LEU A 1 227 ? -0.356 16.912 30.632 1.00 16.01 227 LEU A CA 1
ATOM 1661 C C . LEU A 1 227 ? 1.092 16.829 30.153 1.00 12.10 227 LEU A C 1
ATOM 1662 O O . LEU A 1 227 ? 1.354 16.524 28.994 1.00 14.61 227 LEU A O 1
ATOM 1667 N N . LEU A 1 228 ? 2.059 17.093 31.048 1.00 14.73 228 LEU A N 1
ATOM 1668 C CA . LEU A 1 228 ? 3.458 17.032 30.657 1.00 14.08 228 LEU A CA 1
ATOM 1669 C C . LEU A 1 228 ? 3.915 15.612 30.271 1.00 14.50 228 LEU A C 1
ATOM 1670 O O . LEU A 1 228 ? 4.680 15.424 29.313 1.00 16.33 228 LEU A O 1
ATOM 1675 N N . ASN A 1 229 ? 3.381 14.634 30.989 1.00 16.44 229 ASN A N 1
ATOM 1676 C CA . ASN A 1 229 ? 3.658 13.248 30.624 1.00 18.40 229 ASN A CA 1
ATOM 1677 C C . ASN A 1 229 ? 3.164 12.912 29.214 1.00 14.06 229 ASN A C 1
ATOM 1678 O O . ASN A 1 229 ? 3.836 12.186 28.486 1.00 16.73 229 ASN A O 1
ATOM 1683 N N . PHE A 1 230 ? 1.997 13.457 28.852 1.00 15.75 230 PHE A N 1
ATOM 1684 C CA . PHE A 1 230 ? 1.452 13.271 27.511 1.00 12.95 230 PHE A CA 1
ATOM 1685 C C . PHE A 1 230 ? 2.393 13.903 26.449 1.00 13.54 230 PHE A C 1
ATOM 1686 O O . PHE A 1 230 ? 2.739 13.287 25.446 1.00 16.30 230 PHE A O 1
ATOM 1694 N N . LEU A 1 231 ? 2.818 15.144 26.686 1.00 12.99 231 LEU A N 1
ATOM 1695 C CA . LEU A 1 231 ? 3.702 15.765 25.729 1.00 14.60 231 LEU A CA 1
ATOM 1696 C C . LEU A 1 231 ? 5.023 14.993 25.573 1.00 14.38 231 LEU A C 1
ATOM 1697 O O . LEU A 1 231 ? 5.514 14.841 24.470 1.00 14.03 231 LEU A O 1
ATOM 1702 N N . GLU A 1 232 ? 5.569 14.493 26.687 1.00 15.25 232 GLU A N 1
ATOM 1703 C CA . GLU A 1 232 ? 6.794 13.698 26.638 1.00 16.84 232 GLU A CA 1
ATOM 1704 C C . GLU A 1 232 ? 6.567 12.388 25.874 1.00 15.82 232 GLU A C 1
ATOM 1705 O O . GLU A 1 232 ? 7.404 11.993 25.074 1.00 14.66 232 GLU A O 1
ATOM 1711 N N . SER A 1 233 ? 5.445 11.734 26.075 1.00 17.83 233 SER A N 1
ATOM 1712 C CA . SER A 1 233 ? 5.124 10.536 25.308 1.00 16.28 233 SER A CA 1
ATOM 1713 C C . SER A 1 233 ? 5.026 10.807 23.800 1.00 15.27 233 SER A C 1
ATOM 1714 O O . SER A 1 233 ? 5.369 9.928 23.005 1.00 19.19 233 SER A O 1
ATOM 1717 N N . ARG A 1 234 ? 4.683 12.039 23.414 1.00 14.05 234 ARG A N 1
ATOM 1718 C CA . ARG A 1 234 ? 4.593 12.394 22.005 1.00 15.25 234 ARG A CA 1
ATOM 1719 C C . ARG A 1 234 ? 5.945 12.861 21.449 1.00 15.72 234 ARG A C 1
ATOM 1720 O O . ARG A 1 234 ? 6.069 13.128 20.239 1.00 18.42 234 ARG A O 1
ATOM 1728 N N . GLY A 1 235 ? 6.956 12.939 22.312 1.00 16.71 235 GLY A N 1
ATOM 1729 C CA . GLY A 1 235 ? 8.286 13.237 21.819 1.00 14.32 235 GLY A CA 1
ATOM 1730 C C . GLY A 1 235 ? 8.991 14.445 22.392 1.00 17.03 235 GLY A C 1
ATOM 1731 O O . GLY A 1 235 ? 10.138 14.705 22.020 1.00 18.92 235 GLY A O 1
ATOM 1732 N N . MET A 1 236 ? 8.323 15.159 23.280 1.00 15.31 236 MET A N 1
ATOM 1733 C CA . MET A 1 236 ? 8.944 16.333 23.886 1.00 15.50 236 MET A CA 1
ATOM 1734 C C . MET A 1 236 ? 10.029 15.978 24.898 1.00 18.60 236 MET A C 1
ATOM 1735 O O . MET A 1 236 ? 9.827 15.149 25.781 1.00 18.57 236 MET A O 1
ATOM 1740 N N . ALA A 1 237 ? 11.194 16.594 24.757 1.00 18.46 237 ALA A N 1
ATOM 1741 C CA . ALA A 1 237 ? 12.201 16.455 25.792 1.00 18.58 237 ALA A CA 1
ATOM 1742 C C . ALA A 1 237 ? 11.660 17.061 27.097 1.00 20.08 237 ALA A C 1
ATOM 1743 O O . ALA A 1 237 ? 10.991 18.092 27.104 1.00 20.11 237 ALA A O 1
ATOM 1745 N N . PRO A 1 238 ? 11.906 16.420 28.224 1.00 17.36 238 PRO A N 1
ATOM 1746 C CA . PRO A 1 238 ? 11.383 16.880 29.509 1.00 15.62 238 PRO A CA 1
ATOM 1747 C C . PRO A 1 238 ? 11.813 18.318 29.867 1.00 15.42 238 PRO A C 1
ATOM 1748 O O . PRO A 1 238 ? 12.946 18.687 29.557 1.00 20.38 238 PRO A O 1
ATOM 1752 N N . ILE A 1 239 ? 10.908 19.066 30.502 1.00 16.66 239 ILE A N 1
ATOM 1753 C CA . ILE A 1 239 ? 11.184 20.439 30.902 1.00 18.14 239 ILE A CA 1
ATOM 1754 C C . ILE A 1 239 ? 11.511 20.442 32.409 1.00 14.97 239 ILE A C 1
ATOM 1755 O O . ILE A 1 239 ? 10.650 20.350 33.295 1.00 18.41 239 ILE A O 1
ATOM 1760 N N . ALA A 1 240 ? 12.800 20.537 32.709 1.00 17.39 240 ALA A N 1
ATOM 1761 C CA . ALA A 1 240 ? 13.224 20.458 34.108 1.00 18.42 240 ALA A CA 1
ATOM 1762 C C . ALA A 1 240 ? 12.579 21.439 35.058 1.00 17.19 240 ALA A C 1
ATOM 1763 O O . ALA A 1 240 ? 12.335 21.175 36.252 1.00 19.50 240 ALA A O 1
ATOM 1765 N N . GLU A 1 241 ? 12.388 22.647 34.532 1.00 19.80 241 GLU A N 1
ATOM 1766 C CA . GLU A 1 241 ? 11.808 23.723 35.317 1.00 17.74 241 GLU A CA 1
ATOM 1767 C C . GLU A 1 241 ? 10.393 23.457 35.807 1.00 16.16 241 GLU A C 1
ATOM 1768 O O . GLU A 1 241 ? 9.892 24.133 36.699 1.00 19.03 241 GLU A O 1
ATOM 1774 N N . PHE A 1 242 ? 9.776 22.435 35.214 1.00 18.32 242 PHE A N 1
ATOM 1775 C CA . PHE A 1 242 ? 8.418 22.060 35.560 1.00 17.12 242 PHE A CA 1
ATOM 1776 C C . PHE A 1 242 ? 8.388 20.833 36.479 1.00 20.56 242 PHE A C 1
ATOM 1777 O O . PHE A 1 242 ? 7.291 20.328 36.762 1.00 19.49 242 PHE A O 1
ATOM 1785 N N . ALA A 1 243 ? 9.562 20.336 36.918 1.00 16.49 243 ALA A N 1
ATOM 1786 C CA . ALA A 1 243 ? 9.573 19.174 37.888 1.00 20.45 243 ALA A CA 1
ATOM 1787 C C . ALA A 1 243 ? 8.569 19.046 39.053 1.00 19.66 243 ALA A C 1
ATOM 1788 O O . ALA A 1 243 ? 8.095 17.935 39.451 1.00 22.90 243 ALA A O 1
ATOM 1790 N N . ASP A 1 244 ? 8.393 20.237 39.649 1.00 20.02 244 ASP A N 1
ATOM 1791 C CA . ASP A 1 244 ? 7.698 20.445 40.902 1.00 16.59 244 ASP A CA 1
ATOM 1792 C C . ASP A 1 244 ? 6.242 20.772 40.720 1.00 23.27 244 ASP A C 1
ATOM 1793 O O . ASP A 1 244 ? 5.534 20.951 41.692 1.00 27.18 244 ASP A O 1
ATOM 1798 N N . LEU A 1 245 ? 5.811 20.853 39.463 1.00 20.90 245 LEU A N 1
ATOM 1799 C CA . LEU A 1 245 ? 4.400 21.066 39.172 1.00 26.39 245 LEU A CA 1
ATOM 1800 C C . LEU A 1 245 ? 3.741 19.690 39.191 1.00 30.91 245 LEU A C 1
ATOM 1801 O O . LEU A 1 245 ? 4.363 18.666 38.855 1.00 33.23 245 LEU A O 1
#

Foldseek 3Di:
DLEAEAEEDVQQVLFHHDPVQLLVLSLVPNRQEYEHAFEAPLDPSHHDLVVQLVLLPDDQADPRHGYFRHHAWEQQFLQQDTRADPSSLVRGQAYEYEHDCSRPNADDQVRLASSLLNVLVVLSHAEYEPPVPPRHHYPLLSNLLSCQVSQHAYEDELCDVNLVNQLSVQVSVHAYEYHPNYSGSVCGPPCVVVVVSNVVNVRDPVRYQSPDPVSVQVSSVVSPDDHDVVSVVD

Nearest PDB structures (foldseek):
  1m65-assembly1_A  TM=1.004E+00  e=1.155E-50  Escherichia coli
  1pb0-assembly1_A  TM=9.911E-01  e=1.426E-46  Escherichia coli
  1pb0-assembly1_C  TM=9.917E-01  e=4.035E-46  Escherichia coli
  2yxo-assembly1_B  TM=7.289E-01  e=1.214E-09  Thermus thermophilus
  4s1f-assembly1_A  TM=3.755E-01  e=8.030E-01  Escherichia coli K-12

Secondary structure (DSSP, 8-state):
--EE--B--TTSTT----HHHHHHHHHHHT--EEEEEEEPTTSTT---THHHHGGGGS-SEETTEEEEEEEEEEB-STT--BS--HHHHHH-SEEEEE--TTTS----HHHHHHHHHHHHHTS--SEE--TT-TTS---HHHHHHHHHHHT-EEEEETT--HHHHHHHHHHHT--EEEE--BSSGGGTT--HHHHHHHHHTT--GGGBGGG-HHHHHHHHHHTTPPP-GGGTT-

B-factor: mean 23.83, std 12.62, range [5.03, 95.56]

Sequence (234 aa):
YPVDLHMHTVASTHAYSTLSDYIAQAKQKGIKLFAITDHGPDMEDAPHHWHFINMRIWPRVVDGVGILRGIEANIKNVDGEIDCSGKMFDSLDLIIAGFHEPVFAPHDKATNTQAMIATIASGNVHIISHPGNPKYEIDVKAVAEAAAKHQVALEINNSSNCREVAAAVRDAGGWVALGSDSHTAFTMGEFEECLKILDAVDFPPERILNVSPRRLLNFLESRGMAPIAEFADL

GO terms:
  GO:0005515 protein binding (F, IPI)
  GO:0005829 cytosol (C, IDA)
  GO:0008270 zinc ion binding (F, IDA)
  GO:0042578 phosphoric ester hydrolase activity (F, IDA)
  GO:0042802 identical protein binding (F, IDA)
  GO:0071978 bacterial-type flagellum-dependent swarming motility (P, IMP)

InterPro domains:
  IPR003141 Polymerase/histidinol phosphatase, N-terminal [SM00481] (4-78)
  IPR004013 PHP domain [PF02811] (5-77)
  IPR016195 Polymerase/histidinol phosphatase-like [SSF89550] (3-241)
  IPR023710 Probable phosphatase YcdX [MF_01561] (1-243)
  IPR050243 Probable phosphatase PHP [PTHR36928] (2-242)

Radius of gyration: 16.15 Å; Cα contacts (8 Å, |Δi|>4): 539; chains: 1; bounding box: 37×37×39 Å